Protein AF-A0A0G1GTH8-F1 (afdb_monomer_lite)

Secondary structure (DSSP, 8-state):
-PPPHHHHHTTS--HHHHHHHHHHHHHHHHHHTT-HHHHHHHHHHHHHHHHHHHHTT----HHHHHHHHHHHTT--SHHHHHHHHHHHTHHHHHHHHH-HHHHHHHHHHHHHHTT-PEE-SSSEEEEEETTEEEEEEPP-HHHHHHHHHHHHHHHHHHHHHHHHHHHHT-TT--EEEEEEHHHHH-HHHHHHHTPEEEEEPPHHHHHHH-TT--S--EEEEEEHHHHHHHH---

Foldseek 3Di:
DPDDPVVVLVPFPLPVLLVVLLVVLLVVCVVCQVPVVVLVVVVVLVLQLVVQLVVVVQDDDSVQLVVQSVVLNPDPDSVCSSVSNCVSCVSVSSCCRPPVVSSQQSQQVSCVVPPCWDDLFSFWTWDDDFQEIEIDGGDCPVVCVVPNCVVVVVRVLSSLLSVLVVVVVVVSHFKYKYKALCCVVCVVVVVVVVWDWPAFDDPVCCCVPPVPDPHTMTMIMDTSVRSCVRRVDD

Sequence (234 aa):
MEKNPLEQRLSIDTSAIRDAAREELGQSFDNNFGDKEKMEDRFESLLFKMDLLQKSGAVLNKEETVRGLKESFNIKDKEVFVNYLLQVLDPIIMLRATQPDVFESVQREANLNNSGYLKLSEVLHFGLDGEEAQLHLAPSAELIKESGTGNFKKEVENGLEKLAEIIKSINKIKEIVATSWIVAKNPRLLEKLGFTIVGEISKEEKEKLFPDEKRTIAKAFMTREEFLARYGKE

pLDDT: mean 87.03, std 11.86, range [38.75, 98.31]

Structure (mmCIF, N/CA/C/O backbone):
data_AF-A0A0G1GTH8-F1
#
_entry.id   AF-A0A0G1GTH8-F1
#
loop_
_atom_site.group_PDB
_atom_site.id
_atom_site.type_symbol
_atom_site.label_atom_id
_atom_site.label_alt_id
_atom_site.label_comp_id
_atom_site.label_asym_id
_atom_site.label_entity_id
_atom_site.label_seq_id
_atom_site.pdbx_PDB_ins_code
_atom_site.Cartn_x
_atom_site.Cartn_y
_atom_site.Cartn_z
_atom_site.occupancy
_atom_site.B_iso_or_equiv
_atom_site.auth_seq_id
_atom_site.auth_comp_id
_atom_site.auth_asym_id
_atom_site.auth_atom_id
_atom_site.pdbx_PDB_model_num
ATOM 1 N N . MET A 1 1 ? 34.456 -21.979 5.229 1.00 43.00 1 MET A N 1
ATOM 2 C CA . MET A 1 1 ? 34.670 -21.121 4.047 1.00 43.00 1 MET A CA 1
ATOM 3 C C . MET A 1 1 ? 33.357 -20.423 3.766 1.00 43.00 1 MET A C 1
ATOM 5 O O . MET A 1 1 ? 32.421 -21.085 3.333 1.00 43.00 1 MET A O 1
ATOM 9 N N . GLU A 1 2 ? 33.250 -19.141 4.109 1.00 41.03 2 GLU A N 1
ATOM 10 C CA . GLU A 1 2 ? 32.130 -18.311 3.654 1.00 41.03 2 GLU A CA 1
ATOM 11 C C . GLU A 1 2 ? 32.216 -18.193 2.130 1.00 41.03 2 GLU A C 1
ATOM 13 O O . GLU A 1 2 ? 33.289 -17.930 1.585 1.00 41.03 2 GLU A O 1
ATOM 18 N N . LYS A 1 3 ? 31.112 -18.481 1.434 1.00 38.75 3 LYS A N 1
ATOM 19 C CA . LYS A 1 3 ? 31.042 -18.332 -0.024 1.00 38.75 3 LYS A CA 1
ATOM 20 C C . LYS A 1 3 ? 31.170 -16.852 -0.384 1.00 38.75 3 LYS A C 1
ATOM 22 O O . LYS A 1 3 ? 30.666 -15.997 0.339 1.00 38.75 3 LYS A O 1
ATOM 27 N N . ASN A 1 4 ? 31.807 -16.566 -1.517 1.00 49.16 4 ASN A N 1
ATOM 28 C CA . ASN A 1 4 ? 31.906 -15.216 -2.060 1.00 49.16 4 ASN A CA 1
ATOM 29 C C . ASN A 1 4 ? 30.487 -14.606 -2.208 1.00 49.16 4 ASN A C 1
ATOM 31 O O . ASN A 1 4 ? 29.611 -15.273 -2.767 1.00 49.16 4 ASN A O 1
ATOM 35 N N . PRO A 1 5 ? 30.229 -13.361 -1.759 1.00 49.47 5 PRO A N 1
ATOM 36 C CA . PRO A 1 5 ? 28.930 -12.696 -1.916 1.00 49.47 5 PRO A CA 1
ATOM 37 C C . PRO A 1 5 ? 28.405 -12.669 -3.364 1.00 49.47 5 PRO A C 1
ATOM 39 O O . PRO A 1 5 ? 27.196 -12.713 -3.587 1.00 49.47 5 PRO A O 1
ATOM 42 N N . LEU A 1 6 ? 29.295 -12.653 -4.365 1.00 45.12 6 LEU A N 1
ATOM 43 C CA . LEU A 1 6 ? 28.932 -12.775 -5.785 1.00 45.12 6 LEU A CA 1
ATOM 44 C C . LEU A 1 6 ? 28.435 -14.181 -6.160 1.00 45.12 6 LEU A C 1
ATOM 46 O O . LEU A 1 6 ? 27.525 -14.309 -6.973 1.00 45.12 6 LEU A O 1
ATOM 50 N N . GLU A 1 7 ? 28.974 -15.234 -5.543 1.00 39.22 7 GLU A N 1
ATOM 51 C CA . GLU A 1 7 ? 28.547 -16.621 -5.776 1.00 39.22 7 GLU A CA 1
ATOM 52 C C . GLU A 1 7 ? 27.226 -16.948 -5.069 1.00 39.22 7 GLU A C 1
ATOM 54 O O . GLU A 1 7 ? 26.454 -17.769 -5.559 1.00 39.22 7 GLU A O 1
ATOM 59 N N . GLN A 1 8 ? 26.914 -16.279 -3.953 1.00 48.66 8 GLN A N 1
ATOM 60 C CA . GLN A 1 8 ? 25.590 -16.374 -3.328 1.00 48.66 8 GLN A CA 1
ATOM 61 C C . GLN A 1 8 ? 24.503 -15.694 -4.178 1.00 48.66 8 GLN A C 1
ATOM 63 O O . GLN A 1 8 ? 23.419 -16.260 -4.336 1.00 48.66 8 GLN A O 1
ATOM 68 N N . ARG A 1 9 ? 24.808 -14.548 -4.811 1.00 49.41 9 ARG A N 1
ATOM 69 C CA . ARG A 1 9 ? 23.895 -13.847 -5.741 1.00 49.41 9 ARG A CA 1
ATOM 70 C C . ARG A 1 9 ? 23.512 -14.678 -6.971 1.00 49.41 9 ARG A C 1
ATOM 72 O O . ARG A 1 9 ? 22.416 -14.504 -7.488 1.00 49.41 9 ARG A O 1
ATOM 79 N N . LEU A 1 10 ? 24.372 -15.600 -7.409 1.00 49.22 10 LEU A N 1
ATOM 80 C CA . LEU A 1 10 ? 24.138 -16.478 -8.566 1.00 49.22 10 LEU A CA 1
ATOM 81 C C . LEU A 1 10 ? 23.239 -17.695 -8.269 1.00 49.22 10 LEU A C 1
ATOM 83 O O . LEU A 1 10 ? 22.918 -18.444 -9.187 1.00 49.22 10 LEU A O 1
ATOM 87 N N . SER A 1 11 ? 22.826 -17.903 -7.012 1.00 57.12 11 SER A N 1
ATOM 88 C CA . SER A 1 11 ? 21.980 -19.041 -6.603 1.00 57.12 11 SER A CA 1
ATOM 89 C C . SER A 1 11 ? 20.517 -18.686 -6.324 1.00 57.12 11 SER A C 1
ATOM 91 O O . SER A 1 11 ? 19.714 -19.576 -6.052 1.00 57.12 11 SER A O 1
ATOM 93 N N . ILE A 1 12 ? 20.164 -17.398 -6.381 1.00 68.31 12 ILE A N 1
ATOM 94 C CA . ILE A 1 12 ? 18.793 -16.940 -6.154 1.00 68.31 12 ILE A CA 1
ATOM 95 C C . ILE A 1 12 ? 18.028 -17.084 -7.466 1.00 68.31 12 ILE A C 1
ATOM 97 O O . ILE A 1 12 ? 18.334 -16.414 -8.454 1.00 68.31 12 ILE A O 1
ATOM 101 N N . ASP A 1 13 ? 17.032 -17.965 -7.472 1.00 78.00 13 ASP A N 1
ATOM 102 C CA . ASP A 1 13 ? 16.086 -18.060 -8.575 1.00 78.00 13 ASP A CA 1
ATOM 103 C C . ASP A 1 13 ? 15.267 -16.763 -8.648 1.00 78.00 13 ASP A C 1
ATOM 105 O O . ASP A 1 13 ? 14.443 -16.465 -7.784 1.00 78.00 13 ASP A O 1
ATOM 109 N N . THR A 1 14 ? 15.543 -15.963 -9.677 1.00 84.44 14 THR A N 1
ATOM 110 C CA . THR A 1 14 ? 14.863 -14.684 -9.921 1.00 84.44 14 THR A CA 1
ATOM 111 C C . THR A 1 14 ? 13.719 -14.805 -10.922 1.00 84.44 14 THR A C 1
ATOM 113 O O . THR A 1 14 ? 13.086 -13.792 -11.220 1.00 84.44 14 THR A O 1
ATOM 116 N N . SER A 1 15 ? 13.435 -16.012 -11.432 1.00 86.38 15 SER A N 1
ATOM 117 C CA . SER A 1 15 ? 12.433 -16.247 -12.481 1.00 86.38 15 SER A CA 1
ATOM 118 C C . SER A 1 15 ? 11.064 -15.699 -12.088 1.00 86.38 15 SER A C 1
ATOM 120 O O . SER A 1 15 ? 10.534 -14.842 -12.785 1.00 86.38 15 SER A O 1
ATOM 122 N N . ALA A 1 16 ? 10.561 -16.060 -10.906 1.00 86.69 16 ALA A N 1
ATOM 123 C CA . ALA A 1 16 ? 9.259 -15.605 -10.423 1.00 86.69 16 ALA A CA 1
ATOM 124 C C . ALA A 1 16 ? 9.156 -14.073 -10.294 1.00 86.69 16 ALA A C 1
ATOM 126 O O . ALA A 1 16 ? 8.124 -13.487 -10.614 1.00 86.69 16 ALA A O 1
ATOM 127 N N . ILE A 1 17 ? 10.225 -13.404 -9.844 1.00 87.88 17 ILE A N 1
ATOM 128 C CA . ILE A 1 17 ? 10.242 -11.941 -9.688 1.00 87.88 17 ILE A CA 1
ATOM 129 C C . ILE A 1 17 ? 10.310 -11.257 -11.057 1.00 87.88 17 ILE A C 1
ATOM 131 O O . ILE A 1 17 ? 9.633 -10.254 -11.273 1.00 87.88 17 ILE A O 1
ATOM 135 N N . ARG A 1 18 ? 11.091 -11.808 -11.992 1.00 91.50 18 ARG A N 1
ATOM 136 C CA . ARG A 1 18 ? 11.161 -11.317 -13.373 1.00 91.50 18 ARG A CA 1
ATOM 137 C C . ARG A 1 18 ? 9.857 -11.528 -14.130 1.00 91.50 18 ARG A C 1
ATOM 139 O O . ARG A 1 18 ? 9.455 -10.639 -14.872 1.00 91.50 18 ARG A O 1
ATOM 146 N N . ASP A 1 19 ? 9.186 -12.655 -13.927 1.00 91.69 19 ASP A N 1
ATOM 147 C CA . ASP A 1 19 ? 7.896 -12.940 -14.552 1.00 91.69 19 ASP A CA 1
ATOM 148 C C . ASP A 1 19 ? 6.804 -12.012 -14.013 1.00 91.69 19 ASP A C 1
ATOM 150 O O . ASP A 1 19 ? 6.057 -11.434 -14.801 1.00 91.69 19 ASP A O 1
ATOM 154 N N . ALA A 1 20 ? 6.784 -11.760 -12.699 1.00 88.12 20 ALA A N 1
ATOM 155 C CA . ALA A 1 20 ? 5.906 -10.751 -12.110 1.00 88.12 20 ALA A CA 1
ATOM 156 C C . ALA A 1 20 ? 6.198 -9.345 -12.665 1.00 88.12 20 ALA A C 1
ATOM 158 O O . ALA A 1 20 ? 5.278 -8.639 -13.071 1.00 88.12 20 ALA A O 1
ATOM 159 N N . ALA A 1 21 ? 7.474 -8.949 -12.757 1.00 91.69 21 ALA A N 1
ATOM 160 C CA . ALA A 1 21 ? 7.859 -7.663 -13.340 1.00 91.69 21 ALA A CA 1
ATOM 161 C C . ALA A 1 21 ? 7.450 -7.554 -14.819 1.00 91.69 21 ALA A C 1
ATOM 163 O O . ALA A 1 21 ? 6.968 -6.509 -15.250 1.00 91.69 21 ALA A O 1
ATOM 164 N N . ARG A 1 22 ? 7.592 -8.635 -15.597 1.00 94.62 22 ARG A N 1
ATOM 165 C CA . ARG A 1 22 ? 7.137 -8.704 -16.992 1.00 94.62 22 ARG A CA 1
ATOM 166 C C . ARG A 1 22 ? 5.635 -8.454 -17.089 1.00 94.62 22 ARG A C 1
ATOM 168 O O . ARG A 1 22 ? 5.209 -7.664 -17.928 1.00 94.62 22 ARG A O 1
ATOM 175 N N . GLU A 1 23 ? 4.845 -9.106 -16.239 1.00 91.19 23 GLU A N 1
ATOM 176 C CA . GLU A 1 23 ? 3.394 -8.925 -16.204 1.00 91.19 23 GLU A CA 1
ATOM 177 C C . GLU A 1 23 ? 3.013 -7.486 -15.821 1.00 91.19 23 GLU A C 1
ATOM 179 O O . GLU A 1 23 ? 2.228 -6.854 -16.528 1.00 91.19 23 GLU A O 1
ATOM 184 N N . GLU A 1 24 ? 3.619 -6.932 -14.765 1.00 89.19 24 GLU A N 1
ATOM 185 C CA . GLU A 1 24 ? 3.400 -5.550 -14.311 1.00 89.19 24 GLU A CA 1
ATOM 186 C C . GLU A 1 24 ? 3.734 -4.522 -15.414 1.00 89.19 24 GLU A C 1
ATOM 188 O O . GLU A 1 24 ? 2.981 -3.568 -15.637 1.00 89.19 24 GLU A O 1
ATOM 193 N N . LEU A 1 25 ? 4.838 -4.723 -16.145 1.00 91.25 25 LEU A N 1
ATOM 194 C CA . LEU A 1 25 ? 5.234 -3.879 -17.278 1.00 91.25 25 LEU A CA 1
ATOM 195 C C . LEU A 1 25 ? 4.290 -4.040 -18.475 1.00 91.25 25 LEU A C 1
ATOM 197 O O . LEU A 1 25 ? 3.938 -3.047 -19.112 1.00 91.25 25 LEU A O 1
ATOM 201 N N . GLY A 1 26 ? 3.842 -5.262 -18.763 1.00 90.69 26 GLY A N 1
ATOM 202 C CA . GLY A 1 26 ? 2.866 -5.531 -19.817 1.00 90.69 26 GLY A CA 1
ATOM 203 C C . GLY A 1 26 ? 1.525 -4.846 -19.550 1.00 90.69 26 GLY A C 1
ATOM 204 O O . GLY A 1 26 ? 0.980 -4.206 -20.445 1.00 90.69 26 GLY A O 1
ATOM 205 N N . GLN A 1 27 ? 1.037 -4.910 -18.309 1.00 86.81 27 GLN A N 1
ATOM 206 C CA . GLN A 1 27 ? -0.160 -4.184 -17.874 1.00 86.81 27 GLN A CA 1
ATOM 207 C C . GLN A 1 27 ? 0.057 -2.665 -17.917 1.00 86.81 27 GLN A C 1
ATOM 209 O O . GLN A 1 27 ? -0.829 -1.922 -18.332 1.00 86.81 27 GLN A O 1
ATOM 214 N N . SER A 1 28 ? 1.249 -2.185 -17.536 1.00 85.25 28 SER A N 1
ATOM 215 C CA . SER A 1 28 ? 1.608 -0.767 -17.661 1.00 85.25 28 SER A CA 1
ATOM 216 C C . SER A 1 28 ? 1.484 -0.270 -19.093 1.00 85.25 28 SER A C 1
ATOM 218 O O . SER A 1 28 ? 0.979 0.832 -19.303 1.00 85.25 28 SER A O 1
ATOM 220 N N . PHE A 1 29 ? 1.969 -1.061 -20.051 1.00 88.31 29 PHE A N 1
ATOM 221 C CA . PHE A 1 29 ? 1.869 -0.749 -21.467 1.00 88.31 29 PHE A CA 1
ATOM 222 C C . PHE A 1 29 ? 0.401 -0.707 -21.896 1.00 88.31 29 PHE A C 1
ATOM 224 O O . PHE A 1 29 ? -0.048 0.314 -22.400 1.00 88.31 29 PHE A O 1
ATOM 231 N N . ASP A 1 30 ? -0.378 -1.753 -21.617 1.00 87.19 30 ASP A N 1
ATOM 232 C CA . ASP A 1 30 ? -1.788 -1.811 -22.029 1.00 87.19 30 ASP A CA 1
ATOM 233 C C . ASP A 1 30 ? -2.618 -0.636 -21.480 1.00 87.19 30 ASP A C 1
ATOM 235 O O . ASP A 1 30 ? -3.469 -0.098 -22.185 1.00 87.19 30 ASP A O 1
ATOM 239 N N . ASN A 1 31 ? -2.347 -0.216 -20.241 1.00 82.12 31 ASN A N 1
ATOM 240 C CA . ASN A 1 31 ? -3.144 0.802 -19.555 1.00 82.12 31 ASN A CA 1
ATOM 241 C C . ASN A 1 31 ? -2.710 2.246 -19.858 1.00 82.12 31 ASN A C 1
ATOM 243 O O . ASN A 1 31 ? -3.514 3.163 -19.698 1.00 82.12 31 ASN A O 1
ATOM 247 N N . ASN A 1 32 ? -1.446 2.471 -20.238 1.00 81.19 32 ASN A N 1
ATOM 248 C CA . ASN A 1 32 ? -0.868 3.823 -20.316 1.00 81.19 32 ASN A CA 1
ATOM 249 C C . ASN A 1 32 ? -0.154 4.123 -21.639 1.00 81.19 32 ASN A C 1
ATOM 251 O O . ASN A 1 32 ? 0.304 5.246 -21.843 1.00 81.19 32 ASN A O 1
ATOM 255 N N . PHE A 1 33 ? -0.011 3.152 -22.542 1.00 80.75 33 PHE A N 1
ATOM 256 C CA . PHE A 1 33 ? 0.659 3.395 -23.812 1.00 80.75 33 PHE A CA 1
ATOM 257 C C . PHE A 1 33 ? -0.091 4.456 -24.631 1.00 80.75 33 PHE A C 1
ATOM 259 O O . PHE A 1 33 ? -1.295 4.362 -24.860 1.00 80.75 33 PHE A O 1
ATOM 266 N N . GLY A 1 34 ? 0.638 5.486 -25.068 1.00 75.12 34 GLY A N 1
ATOM 267 C CA . GLY A 1 34 ? 0.074 6.666 -25.734 1.00 75.12 34 GLY A CA 1
ATOM 268 C C . GLY A 1 34 ? -0.351 7.796 -24.787 1.00 75.12 34 GLY A C 1
ATOM 269 O O . GLY A 1 34 ? -0.550 8.914 -25.256 1.00 75.12 34 GLY A O 1
ATOM 270 N N . ASP A 1 35 ? -0.409 7.548 -23.477 1.00 84.38 35 ASP A N 1
ATOM 2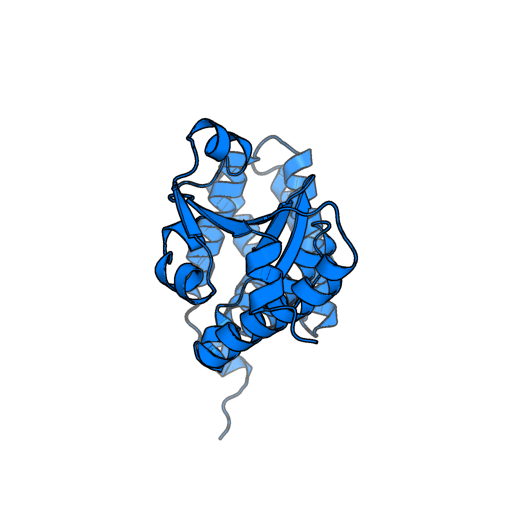71 C CA . ASP A 1 35 ? -0.640 8.554 -22.437 1.00 84.38 35 ASP A CA 1
ATOM 272 C C . ASP A 1 35 ? 0.699 8.930 -21.785 1.00 84.38 35 ASP A C 1
ATOM 274 O O . ASP A 1 35 ? 1.182 8.300 -20.838 1.00 84.38 35 ASP A O 1
ATOM 278 N N . LYS A 1 36 ? 1.357 9.933 -22.378 1.00 83.25 36 LYS A N 1
ATOM 279 C CA . LYS A 1 36 ? 2.708 10.341 -21.978 1.00 83.25 36 LYS A CA 1
ATOM 280 C C . LYS A 1 36 ? 2.751 10.844 -20.535 1.00 83.25 36 LYS A C 1
ATOM 282 O O . LYS A 1 36 ? 3.699 10.521 -19.831 1.00 83.25 36 LYS A O 1
ATOM 287 N N . GLU A 1 37 ? 1.728 11.580 -20.110 1.00 85.31 37 GLU A N 1
ATOM 288 C CA . GLU A 1 37 ? 1.632 12.154 -18.766 1.00 85.31 37 GLU A CA 1
ATOM 289 C C . GLU A 1 37 ? 1.551 11.045 -17.711 1.00 85.31 37 GLU A C 1
ATOM 291 O O . GLU A 1 37 ? 2.386 10.994 -16.810 1.00 85.31 37 GLU A O 1
ATOM 296 N N . LYS A 1 38 ? 0.667 10.052 -17.893 1.00 82.88 38 LYS A N 1
ATOM 297 C CA . LYS A 1 38 ? 0.586 8.913 -16.960 1.00 82.88 38 LYS A CA 1
ATOM 298 C C . LYS A 1 38 ? 1.869 8.096 -16.881 1.00 82.88 38 LYS A C 1
ATOM 300 O O . LYS A 1 38 ? 2.210 7.571 -15.818 1.00 82.88 38 LYS A O 1
ATOM 305 N N . MET A 1 39 ? 2.571 7.922 -18.001 1.00 82.50 39 MET A N 1
ATOM 306 C CA . MET A 1 39 ? 3.850 7.218 -17.970 1.00 82.50 39 MET A CA 1
ATOM 307 C C . MET A 1 39 ? 4.953 8.052 -17.303 1.00 82.50 39 MET A C 1
ATOM 309 O O . MET A 1 39 ? 5.755 7.483 -16.564 1.00 82.50 39 MET A O 1
ATOM 313 N N . GLU A 1 40 ? 4.978 9.373 -17.505 1.00 86.38 40 GLU A N 1
ATOM 314 C CA . GLU A 1 40 ? 5.876 10.284 -16.783 1.00 86.38 40 GLU A CA 1
ATOM 315 C C . GLU A 1 40 ? 5.625 10.223 -15.268 1.00 86.38 40 GLU A C 1
ATOM 317 O O . GLU A 1 40 ? 6.572 9.977 -14.522 1.00 86.38 40 GLU A O 1
ATOM 322 N N . ASP A 1 41 ? 4.371 10.291 -14.814 1.00 84.06 41 ASP A N 1
ATOM 323 C CA . ASP A 1 41 ? 4.010 10.169 -13.392 1.00 84.06 41 ASP A CA 1
ATOM 324 C C . ASP A 1 41 ? 4.495 8.848 -12.772 1.00 84.06 41 ASP A C 1
ATOM 326 O O . ASP A 1 41 ? 5.037 8.802 -11.660 1.00 84.06 41 ASP A O 1
ATOM 330 N N . ARG A 1 42 ? 4.338 7.739 -13.506 1.00 81.38 42 ARG A N 1
ATOM 331 C CA . ARG A 1 42 ? 4.839 6.426 -13.075 1.00 81.38 42 ARG A CA 1
ATOM 332 C C . ARG A 1 42 ? 6.358 6.403 -12.966 1.00 81.38 42 ARG A C 1
ATOM 334 O O . ARG A 1 42 ? 6.890 5.796 -12.032 1.00 81.38 42 ARG A O 1
ATOM 341 N N . PHE A 1 43 ? 7.055 7.038 -13.903 1.00 88.19 43 PHE A N 1
ATOM 342 C CA . PHE A 1 43 ? 8.509 7.122 -13.874 1.00 88.19 43 PHE A CA 1
ATOM 343 C C . PHE A 1 43 ? 8.986 7.997 -12.723 1.00 88.19 43 PHE A C 1
ATOM 345 O O . PHE A 1 43 ? 9.871 7.563 -11.996 1.00 88.19 43 PHE A O 1
ATOM 352 N N . GLU A 1 44 ? 8.362 9.142 -12.466 1.00 87.12 44 GLU A N 1
ATOM 353 C CA . GLU A 1 44 ? 8.683 9.976 -11.302 1.00 87.12 44 GLU A CA 1
ATOM 354 C C . GLU A 1 44 ? 8.493 9.206 -9.984 1.00 87.12 44 GLU A C 1
ATOM 356 O O . GLU A 1 44 ? 9.376 9.205 -9.123 1.00 87.12 44 GLU A O 1
ATOM 361 N N . SER A 1 45 ? 7.406 8.434 -9.855 1.00 84.81 45 SER A N 1
ATOM 362 C CA . SER A 1 45 ? 7.196 7.549 -8.699 1.00 84.81 45 SER A CA 1
ATOM 363 C C . SER A 1 45 ? 8.316 6.512 -8.533 1.00 84.81 45 SER A C 1
ATOM 365 O O . SER A 1 45 ? 8.773 6.243 -7.416 1.00 84.81 45 SER A O 1
ATOM 367 N N . LEU A 1 46 ? 8.787 5.926 -9.637 1.00 88.44 46 LEU A N 1
ATOM 368 C CA . LEU A 1 46 ? 9.913 4.994 -9.632 1.00 88.44 46 LEU A CA 1
ATOM 369 C C . LEU A 1 46 ? 11.228 5.695 -9.260 1.00 88.44 46 LEU A C 1
ATOM 371 O O . LEU A 1 46 ? 11.979 5.167 -8.444 1.00 88.44 46 LEU A O 1
ATOM 375 N N . LEU A 1 47 ? 11.500 6.880 -9.807 1.00 89.62 47 LEU A N 1
ATOM 376 C CA . LEU A 1 47 ? 12.715 7.647 -9.524 1.00 89.62 47 LEU A CA 1
ATOM 377 C C . LEU A 1 47 ? 12.791 8.071 -8.060 1.00 89.62 47 LEU A C 1
ATOM 379 O O . LEU A 1 47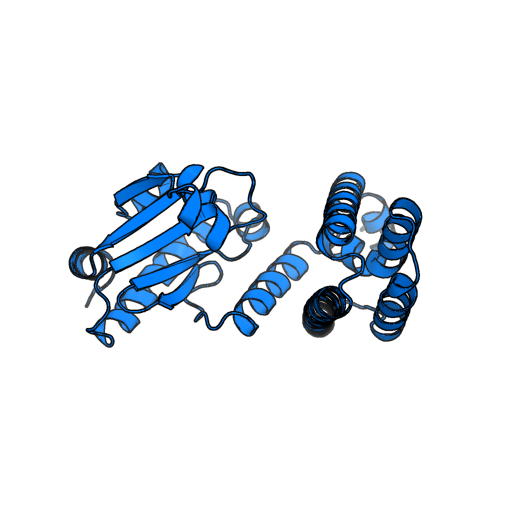 ? 13.860 7.982 -7.458 1.00 89.62 47 LEU A O 1
ATOM 383 N N . PHE A 1 48 ? 11.658 8.443 -7.468 1.00 89.25 48 PHE A N 1
ATOM 384 C CA . PHE A 1 48 ? 11.573 8.705 -6.038 1.00 89.25 48 PHE A CA 1
ATOM 385 C C . PHE A 1 48 ? 11.922 7.462 -5.206 1.00 89.25 48 PHE A C 1
ATOM 387 O O . PHE A 1 48 ? 12.725 7.535 -4.276 1.00 89.25 48 PHE A O 1
ATOM 394 N N . LYS A 1 49 ? 11.386 6.287 -5.570 1.00 89.75 49 LYS A N 1
ATOM 395 C CA . LYS A 1 49 ? 11.756 5.016 -4.921 1.00 89.75 49 LYS A CA 1
ATOM 396 C C . LYS A 1 49 ? 13.244 4.716 -5.084 1.00 89.75 49 LYS A C 1
ATOM 398 O O . LYS A 1 49 ? 13.870 4.269 -4.131 1.00 89.75 49 LYS A O 1
ATOM 403 N N . MET A 1 50 ? 13.831 4.982 -6.250 1.00 90.94 50 MET A N 1
ATOM 404 C CA . MET A 1 50 ? 15.270 4.802 -6.462 1.00 90.94 50 MET A CA 1
ATOM 405 C C . MET A 1 50 ? 16.110 5.690 -5.542 1.00 90.94 50 MET A C 1
ATOM 407 O O . MET A 1 50 ? 17.100 5.203 -5.003 1.00 90.94 50 MET A O 1
ATOM 411 N N . ASP A 1 51 ? 15.709 6.945 -5.318 1.00 90.81 51 ASP A N 1
ATOM 412 C CA . ASP A 1 51 ? 16.406 7.837 -4.381 1.00 90.81 51 ASP A CA 1
ATOM 413 C C . ASP A 1 51 ? 16.386 7.285 -2.955 1.00 90.81 51 ASP A C 1
ATOM 415 O O . ASP A 1 51 ? 17.398 7.321 -2.252 1.00 90.81 51 ASP A O 1
ATOM 419 N N . LEU A 1 52 ? 15.245 6.745 -2.526 1.00 90.12 52 LEU A N 1
ATOM 420 C CA . LEU A 1 52 ? 15.124 6.087 -1.228 1.00 90.12 52 LEU A CA 1
ATOM 421 C C . LEU A 1 52 ? 15.998 4.825 -1.156 1.00 90.12 52 LEU A C 1
ATOM 423 O O . LEU A 1 52 ? 16.753 4.668 -0.200 1.00 90.12 52 LEU A O 1
ATOM 427 N N . LEU A 1 53 ? 15.992 3.978 -2.193 1.00 90.44 53 LEU A N 1
ATOM 428 C CA . LEU A 1 53 ? 16.854 2.790 -2.259 1.00 90.44 53 LEU A CA 1
ATOM 429 C C . LEU A 1 53 ? 18.344 3.162 -2.188 1.00 90.44 53 LEU A C 1
ATOM 431 O O . LEU A 1 53 ? 19.104 2.513 -1.470 1.00 90.44 53 LEU A O 1
ATOM 435 N N . GLN A 1 54 ? 18.768 4.219 -2.887 1.00 91.06 54 GLN A N 1
ATOM 436 C CA . GLN A 1 54 ? 20.148 4.710 -2.834 1.00 91.06 54 GLN A CA 1
ATOM 437 C C . GLN A 1 54 ? 20.518 5.228 -1.439 1.00 91.06 54 GLN A C 1
ATOM 439 O O . GLN A 1 54 ? 21.602 4.918 -0.944 1.00 91.06 54 GLN A O 1
ATOM 444 N N . LYS A 1 55 ? 19.613 5.951 -0.763 1.00 89.56 55 LYS A N 1
ATOM 445 C CA . LYS A 1 55 ? 19.804 6.372 0.638 1.00 89.56 55 LYS A CA 1
ATOM 446 C C . LYS A 1 55 ? 19.934 5.183 1.592 1.00 89.56 55 LYS A C 1
ATOM 448 O O . LYS A 1 55 ? 20.681 5.274 2.561 1.00 89.56 55 LYS A O 1
ATOM 453 N N . SER A 1 56 ? 19.263 4.069 1.302 1.00 85.62 56 SER A N 1
ATOM 454 C CA . SER A 1 56 ? 19.401 2.805 2.040 1.00 85.62 56 SER A CA 1
ATOM 455 C C . SER A 1 56 ? 20.671 2.012 1.689 1.00 85.62 56 SER A C 1
ATOM 457 O O . SER A 1 56 ? 20.873 0.929 2.228 1.00 85.62 56 SER A O 1
ATOM 459 N N . GLY A 1 57 ? 21.537 2.530 0.810 1.00 85.44 57 GLY A N 1
ATOM 460 C CA . GLY A 1 57 ? 22.816 1.915 0.442 1.00 85.44 57 GLY A CA 1
ATOM 461 C C . GLY A 1 57 ? 22.790 1.073 -0.837 1.00 85.44 57 GLY A C 1
ATOM 462 O O . GLY A 1 57 ? 23.803 0.457 -1.175 1.00 85.44 57 GLY A O 1
ATOM 463 N N . ALA A 1 58 ? 21.677 1.042 -1.579 1.00 87.69 58 ALA A N 1
ATOM 464 C CA . ALA A 1 58 ? 21.626 0.355 -2.866 1.00 87.69 58 ALA A CA 1
ATOM 465 C C . ALA A 1 58 ? 22.442 1.108 -3.930 1.00 87.69 58 ALA A C 1
ATOM 467 O O . ALA A 1 58 ? 22.291 2.313 -4.131 1.00 87.69 58 ALA A O 1
ATOM 468 N N . VAL A 1 59 ? 23.280 0.385 -4.672 1.00 86.62 59 VAL A N 1
ATOM 469 C CA . VAL A 1 59 ? 24.037 0.952 -5.795 1.00 86.62 59 VAL A CA 1
ATOM 470 C C . VAL A 1 59 ? 23.196 0.829 -7.062 1.00 86.62 59 VAL A C 1
ATOM 472 O O . VAL A 1 59 ? 23.109 -0.243 -7.657 1.00 86.62 59 VAL A O 1
ATOM 475 N N . LEU A 1 60 ? 22.559 1.930 -7.458 1.00 89.19 60 LEU A N 1
ATOM 476 C CA . LEU A 1 60 ? 21.722 2.024 -8.655 1.00 89.19 60 LEU A CA 1
ATOM 477 C C . LEU A 1 60 ? 22.262 3.106 -9.592 1.00 89.19 60 LEU A C 1
ATOM 479 O O . LEU A 1 60 ? 22.617 4.194 -9.135 1.00 89.19 60 LEU A O 1
ATOM 483 N N . ASN A 1 61 ? 22.270 2.838 -10.900 1.00 90.56 61 ASN A N 1
ATOM 484 C CA . ASN A 1 61 ? 22.578 3.851 -11.907 1.00 90.56 61 ASN A CA 1
ATOM 485 C C . ASN A 1 61 ? 21.300 4.618 -12.283 1.00 90.56 61 ASN A C 1
ATOM 487 O O . ASN A 1 61 ? 20.583 4.256 -13.221 1.00 90.56 61 ASN A O 1
ATOM 491 N N . LYS A 1 62 ? 20.989 5.666 -11.509 1.00 90.69 62 LYS A N 1
ATOM 492 C CA . LYS A 1 62 ? 19.782 6.480 -11.717 1.00 90.69 62 LYS A CA 1
ATOM 493 C C . LYS A 1 62 ? 19.783 7.162 -13.084 1.00 90.69 62 LYS A C 1
ATOM 495 O O . LYS A 1 62 ? 18.757 7.160 -13.751 1.00 90.69 62 LYS A O 1
ATOM 500 N N . GLU A 1 63 ? 20.918 7.697 -13.523 1.00 90.75 63 GLU A N 1
ATOM 501 C CA . GLU A 1 63 ? 21.037 8.408 -14.803 1.00 90.75 63 GLU A CA 1
ATOM 502 C C . GLU A 1 63 ? 20.736 7.493 -15.993 1.00 90.75 63 GLU A C 1
ATOM 504 O O . GLU A 1 63 ? 19.947 7.843 -16.872 1.00 90.75 63 GLU A O 1
ATOM 509 N N . GLU A 1 64 ? 21.311 6.291 -15.992 1.00 92.00 64 GLU A N 1
ATOM 510 C CA . GLU A 1 64 ? 21.049 5.289 -17.023 1.00 92.00 64 GLU A CA 1
ATOM 511 C C . GLU A 1 64 ? 19.604 4.794 -16.988 1.00 92.00 64 GLU A C 1
ATOM 513 O O . GLU A 1 64 ? 18.985 4.658 -18.042 1.00 92.00 64 GLU A O 1
ATOM 518 N N . THR A 1 65 ? 19.035 4.620 -15.792 1.00 93.38 65 THR A N 1
ATOM 519 C CA . THR A 1 65 ? 17.627 4.234 -15.644 1.00 93.38 65 THR A CA 1
ATOM 520 C C . THR A 1 65 ? 16.703 5.319 -16.197 1.00 93.38 65 THR A C 1
ATOM 522 O O . THR A 1 65 ? 15.844 5.021 -17.018 1.00 93.38 65 THR A O 1
ATOM 525 N N . VAL A 1 66 ? 16.912 6.592 -15.837 1.00 92.50 66 VAL A N 1
ATOM 526 C CA . VAL A 1 66 ? 16.146 7.735 -16.375 1.00 92.50 66 VAL A CA 1
ATOM 527 C C . VAL A 1 66 ? 16.234 7.779 -17.897 1.00 92.50 66 VAL A C 1
ATOM 529 O O . VAL A 1 66 ? 15.224 7.979 -18.573 1.00 92.50 66 VAL A O 1
ATOM 532 N N . ARG A 1 67 ? 17.441 7.611 -18.445 1.00 93.81 67 ARG A N 1
ATOM 533 C CA . ARG A 1 67 ? 17.658 7.600 -19.891 1.00 93.81 67 ARG A CA 1
ATOM 534 C C . ARG A 1 67 ? 16.884 6.460 -20.553 1.00 93.81 67 ARG A C 1
ATOM 536 O O . ARG A 1 67 ? 16.147 6.723 -21.498 1.00 93.81 67 ARG A O 1
ATOM 543 N N . GLY A 1 68 ? 16.983 5.243 -20.019 1.00 94.19 68 GLY A N 1
ATOM 544 C CA . GLY A 1 68 ? 16.261 4.084 -20.538 1.00 94.19 68 GLY A CA 1
ATOM 545 C C . GLY A 1 68 ? 14.741 4.254 -20.468 1.00 94.19 68 GLY A C 1
ATOM 546 O O . GLY A 1 68 ? 14.040 4.058 -21.457 1.00 94.19 68 GLY A O 1
ATOM 547 N N . LEU A 1 69 ? 14.215 4.735 -19.341 1.00 92.38 69 LEU A N 1
ATOM 548 C CA . LEU A 1 69 ? 12.791 5.053 -19.201 1.00 92.38 69 LEU A CA 1
ATOM 549 C C . LEU A 1 69 ? 12.326 6.053 -20.274 1.00 92.38 69 LEU A C 1
ATOM 551 O O . LEU A 1 69 ? 11.317 5.821 -20.936 1.00 92.38 69 LEU A O 1
ATOM 555 N N . LYS A 1 70 ? 13.095 7.118 -20.530 1.00 91.31 70 LYS A N 1
ATOM 556 C CA . LYS A 1 70 ? 12.780 8.098 -21.584 1.00 91.31 70 LYS A CA 1
ATOM 557 C C . LYS A 1 70 ? 12.851 7.512 -22.994 1.00 91.31 70 LYS A C 1
ATOM 559 O O . LYS A 1 70 ? 12.011 7.833 -23.831 1.00 91.31 70 LYS A O 1
ATOM 564 N N . GLU A 1 71 ? 13.833 6.661 -23.274 1.00 93.31 71 GLU A N 1
ATOM 565 C CA . GLU A 1 71 ? 13.950 5.967 -24.562 1.00 93.31 71 GLU A CA 1
ATOM 566 C C . GLU A 1 71 ? 12.735 5.051 -24.809 1.00 93.31 71 GLU A C 1
ATOM 568 O O . GLU A 1 71 ? 12.225 4.995 -25.933 1.00 93.31 71 GLU A O 1
ATOM 573 N N . SER A 1 72 ? 12.201 4.427 -23.749 1.00 91.75 72 SER A N 1
ATOM 574 C CA . SER A 1 72 ? 11.054 3.512 -23.828 1.00 91.75 72 SER A CA 1
ATOM 575 C C . SER A 1 72 ? 9.766 4.162 -24.348 1.00 91.75 72 SER A C 1
ATOM 577 O O . SER A 1 72 ? 8.952 3.476 -24.964 1.00 91.75 72 SER A O 1
ATOM 579 N N . PHE A 1 73 ? 9.609 5.488 -24.215 1.00 88.81 73 PHE A N 1
ATOM 580 C CA . PHE A 1 73 ? 8.449 6.226 -24.736 1.00 88.81 73 PHE A CA 1
ATOM 581 C C . PHE A 1 73 ? 8.240 6.063 -26.244 1.00 88.81 73 PHE A C 1
ATOM 583 O O . PHE A 1 73 ? 7.125 6.218 -26.739 1.00 88.81 73 PHE A O 1
ATOM 590 N N . ASN A 1 74 ? 9.310 5.771 -26.984 1.00 90.31 74 ASN A N 1
ATOM 591 C CA . ASN A 1 74 ? 9.257 5.641 -28.436 1.00 90.31 74 ASN A CA 1
ATOM 592 C C . ASN A 1 74 ? 9.017 4.196 -28.898 1.00 90.31 74 ASN A C 1
ATOM 594 O O . ASN A 1 74 ? 8.876 3.954 -30.100 1.00 90.31 74 ASN A O 1
ATOM 598 N N . ILE A 1 75 ? 8.968 3.232 -27.975 1.00 92.56 75 ILE A N 1
ATOM 599 C CA . ILE A 1 75 ? 8.806 1.817 -28.300 1.00 92.56 75 ILE A CA 1
ATOM 600 C C . ILE A 1 75 ? 7.315 1.490 -28.371 1.00 92.56 75 ILE A C 1
ATOM 602 O O . ILE A 1 75 ? 6.621 1.474 -27.361 1.00 92.56 75 ILE A O 1
ATOM 606 N N . LYS A 1 76 ? 6.822 1.237 -29.588 1.00 92.44 76 LYS A N 1
ATOM 607 C CA . LYS A 1 76 ? 5.392 0.990 -29.848 1.00 92.44 76 LYS A CA 1
ATOM 608 C C . LYS A 1 76 ? 4.975 -0.471 -29.789 1.00 92.44 76 LYS A C 1
ATOM 610 O O . LYS A 1 76 ? 3.786 -0.761 -29.732 1.00 92.44 76 LYS A O 1
ATOM 615 N N . ASP A 1 77 ? 5.937 -1.376 -29.883 1.00 95.88 77 ASP A N 1
ATOM 616 C CA . ASP A 1 77 ? 5.680 -2.802 -29.765 1.00 95.88 77 ASP A CA 1
ATOM 617 C C . ASP A 1 77 ? 5.762 -3.207 -28.292 1.00 95.88 77 ASP A C 1
ATOM 619 O O . ASP A 1 77 ? 6.757 -2.917 -27.625 1.00 95.88 77 ASP A O 1
ATOM 623 N N . LYS A 1 78 ? 4.714 -3.864 -27.791 1.00 94.62 78 LYS A N 1
ATOM 624 C CA . LYS A 1 78 ? 4.596 -4.248 -26.382 1.00 94.62 78 LYS A CA 1
ATOM 625 C C . LYS A 1 78 ? 5.719 -5.181 -25.940 1.00 94.62 78 LYS A C 1
ATOM 627 O O . LYS A 1 78 ? 6.303 -4.967 -24.883 1.00 94.62 78 LYS A O 1
ATOM 632 N N . GLU A 1 79 ? 6.030 -6.202 -26.731 1.00 96.69 79 GLU A N 1
ATOM 633 C CA . GLU A 1 79 ? 7.053 -7.185 -26.370 1.00 96.69 79 GLU A CA 1
ATOM 634 C C . GLU A 1 79 ? 8.443 -6.549 -26.388 1.00 96.69 79 GLU A C 1
ATOM 636 O O . GLU A 1 79 ? 9.246 -6.777 -25.481 1.00 96.69 79 GLU A O 1
ATOM 641 N N . VAL A 1 80 ? 8.727 -5.690 -27.371 1.00 96.88 80 VAL A N 1
ATOM 642 C CA . VAL A 1 80 ? 9.980 -4.922 -27.403 1.00 96.88 80 VAL A CA 1
ATOM 643 C C . VAL A 1 80 ? 10.059 -3.970 -26.207 1.00 96.88 80 VAL A C 1
ATOM 645 O O . VAL A 1 80 ? 11.104 -3.903 -25.563 1.00 96.88 80 VAL A O 1
ATOM 648 N N . PHE A 1 81 ? 8.969 -3.276 -25.868 1.00 94.81 81 PHE A N 1
ATOM 649 C CA . PHE A 1 81 ? 8.909 -2.348 -24.735 1.00 94.81 81 PHE A CA 1
ATOM 650 C C . PHE A 1 81 ? 9.178 -3.063 -23.413 1.00 94.81 81 PHE A C 1
ATOM 652 O O . PHE A 1 81 ? 10.037 -2.642 -22.639 1.00 94.81 81 PHE A O 1
ATOM 659 N N . VAL A 1 82 ? 8.477 -4.173 -23.172 1.00 95.31 82 VAL A N 1
ATOM 660 C CA . VAL A 1 82 ? 8.605 -4.953 -21.942 1.00 95.31 82 VAL A CA 1
ATOM 661 C C . VAL A 1 82 ? 10.011 -5.530 -21.815 1.00 95.31 82 VAL A C 1
ATOM 663 O O . VAL A 1 82 ? 10.635 -5.374 -20.769 1.00 95.31 82 VAL A O 1
ATOM 666 N N . ASN A 1 83 ? 10.554 -6.143 -22.871 1.00 96.56 83 ASN A N 1
ATOM 667 C CA . ASN A 1 83 ? 11.902 -6.711 -22.819 1.00 96.56 83 ASN A CA 1
ATOM 668 C C . ASN A 1 83 ? 12.982 -5.637 -22.636 1.00 96.56 83 ASN A C 1
ATOM 670 O O . ASN A 1 83 ? 13.937 -5.855 -21.892 1.00 96.56 83 ASN A O 1
ATOM 674 N N . TYR A 1 84 ? 12.817 -4.472 -23.263 1.00 96.44 84 TYR A N 1
ATOM 675 C CA . TYR A 1 84 ? 13.713 -3.336 -23.078 1.00 96.44 84 TYR A CA 1
ATOM 676 C C . TYR A 1 84 ? 13.664 -2.815 -21.632 1.00 96.44 84 TYR A C 1
ATOM 678 O O . TYR A 1 84 ? 14.701 -2.696 -20.981 1.00 96.44 84 TYR A O 1
ATOM 686 N N . LEU A 1 85 ? 12.470 -2.579 -21.077 1.00 95.06 85 LEU A N 1
ATOM 687 C CA . LEU A 1 85 ? 12.338 -2.108 -19.697 1.00 95.06 85 LEU A CA 1
ATOM 688 C C . LEU A 1 85 ? 12.776 -3.138 -18.657 1.00 95.06 85 LEU A C 1
ATOM 690 O O . LEU A 1 85 ? 13.315 -2.744 -17.629 1.00 95.06 85 LEU A O 1
ATOM 694 N N . LEU A 1 86 ? 12.625 -4.437 -18.915 1.00 94.88 86 LEU A N 1
ATOM 695 C CA . LEU A 1 86 ? 13.193 -5.472 -18.048 1.00 94.88 86 LEU A CA 1
ATOM 696 C C . LEU A 1 86 ? 14.718 -5.357 -17.942 1.00 94.88 86 LEU A C 1
ATOM 698 O O . LEU A 1 86 ? 15.257 -5.582 -16.865 1.00 94.88 86 LEU A O 1
ATOM 702 N N . GLN A 1 87 ? 15.409 -4.983 -19.024 1.00 95.06 87 GLN A N 1
ATOM 703 C CA . GLN A 1 87 ? 16.858 -4.754 -18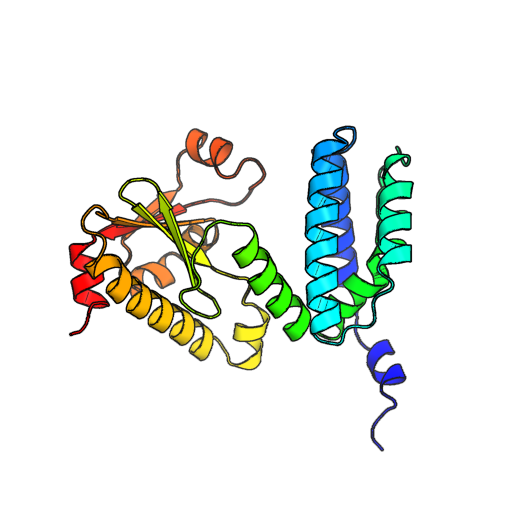.997 1.00 95.06 87 GLN A CA 1
ATOM 704 C C . GLN A 1 87 ? 17.207 -3.464 -18.251 1.00 95.06 87 GLN A C 1
ATOM 706 O O . GLN A 1 87 ? 18.091 -3.468 -17.399 1.00 95.06 87 GLN A O 1
ATOM 711 N N . VAL A 1 88 ? 16.489 -2.372 -18.533 1.00 94.88 88 VAL A N 1
ATOM 712 C CA . VAL A 1 88 ? 16.697 -1.073 -17.869 1.00 94.88 88 VAL A CA 1
ATOM 713 C C . VAL A 1 88 ? 16.469 -1.176 -16.358 1.00 94.88 88 VAL A C 1
ATOM 715 O O . VAL A 1 88 ? 17.225 -0.614 -15.570 1.00 94.88 88 VAL A O 1
ATOM 718 N N . LEU A 1 89 ? 15.432 -1.906 -15.946 1.00 94.19 89 LEU A N 1
ATOM 719 C CA . LEU A 1 89 ? 15.022 -2.047 -14.549 1.00 94.19 89 LEU A CA 1
ATOM 720 C C . LEU A 1 89 ? 15.666 -3.242 -13.848 1.00 94.19 89 LEU A C 1
ATOM 722 O O . LEU A 1 89 ? 15.393 -3.467 -12.667 1.00 94.19 89 LEU A O 1
ATOM 726 N N . ASP A 1 90 ? 16.542 -3.982 -14.529 1.00 92.19 90 ASP A N 1
ATOM 727 C CA . ASP A 1 90 ? 17.155 -5.189 -13.987 1.00 92.19 90 ASP A CA 1
ATOM 728 C C . ASP A 1 90 ? 17.838 -4.976 -12.629 1.00 92.19 90 ASP A C 1
ATOM 730 O O . ASP A 1 90 ? 17.599 -5.773 -11.722 1.00 92.19 90 ASP A O 1
ATOM 734 N N . PRO A 1 91 ? 18.592 -3.880 -12.396 1.00 90.62 91 PRO A N 1
ATOM 735 C CA . PRO A 1 91 ? 19.192 -3.632 -11.086 1.00 90.62 91 PRO A CA 1
ATOM 736 C C . PRO A 1 91 ? 18.158 -3.544 -9.954 1.00 90.62 91 PRO A C 1
ATOM 738 O O . PRO A 1 91 ? 18.409 -4.015 -8.846 1.00 90.62 91 PRO A O 1
ATOM 741 N N . ILE A 1 92 ? 16.978 -2.983 -10.232 1.00 91.44 92 ILE A N 1
ATOM 742 C CA . ILE A 1 92 ? 15.885 -2.835 -9.261 1.00 91.44 92 ILE A CA 1
ATOM 743 C C . ILE A 1 92 ? 15.186 -4.183 -9.040 1.00 91.44 92 ILE A C 1
ATOM 745 O O . ILE A 1 92 ? 14.905 -4.560 -7.902 1.00 91.44 92 ILE A O 1
ATOM 749 N N . ILE A 1 93 ? 14.956 -4.940 -10.116 1.00 91.50 93 ILE A N 1
ATOM 750 C CA . ILE A 1 93 ? 14.385 -6.294 -10.070 1.00 91.50 93 ILE A CA 1
ATOM 751 C C . ILE A 1 93 ? 15.293 -7.226 -9.255 1.00 91.50 93 ILE A C 1
ATOM 753 O O . ILE A 1 93 ? 14.828 -7.953 -8.376 1.00 91.50 93 ILE A O 1
ATOM 757 N N . MET A 1 94 ? 16.603 -7.162 -9.491 1.00 90.38 94 MET A N 1
ATOM 758 C CA . MET A 1 94 ? 17.602 -7.924 -8.744 1.00 90.38 94 MET A CA 1
ATOM 759 C C . MET A 1 94 ? 17.676 -7.493 -7.278 1.00 90.38 94 MET A C 1
ATOM 761 O O . MET A 1 94 ? 17.858 -8.337 -6.399 1.00 90.38 94 MET A O 1
ATOM 765 N N . LEU A 1 95 ? 17.496 -6.204 -6.982 1.00 89.44 95 LEU A N 1
ATOM 766 C CA . LEU A 1 95 ? 17.426 -5.722 -5.605 1.00 89.44 95 LEU A CA 1
ATOM 767 C C . LEU A 1 95 ? 16.218 -6.312 -4.866 1.00 89.44 95 LEU A C 1
ATOM 769 O O . LEU A 1 95 ? 16.387 -6.826 -3.766 1.00 89.44 95 LEU A O 1
ATOM 773 N N . ARG A 1 96 ? 15.036 -6.345 -5.497 1.00 90.00 96 ARG A N 1
ATOM 774 C CA . ARG A 1 96 ? 13.833 -6.994 -4.942 1.00 90.00 96 ARG A CA 1
ATOM 775 C C . ARG A 1 96 ? 14.068 -8.470 -4.610 1.00 90.00 96 ARG A C 1
ATOM 777 O O . ARG A 1 96 ? 13.486 -8.971 -3.657 1.00 90.00 96 ARG A O 1
ATOM 784 N N . ALA A 1 97 ? 14.911 -9.161 -5.376 1.00 87.44 97 ALA A N 1
ATOM 785 C CA . ALA A 1 97 ? 15.234 -10.565 -5.133 1.00 87.44 97 ALA A CA 1
ATOM 786 C C . ALA A 1 97 ? 16.292 -10.777 -4.041 1.00 87.44 97 ALA A C 1
ATOM 788 O O . ALA A 1 97 ? 16.230 -11.748 -3.293 1.00 87.44 97 ALA A O 1
ATOM 789 N N . THR A 1 98 ? 17.291 -9.896 -3.982 1.00 87.44 98 THR A N 1
ATOM 790 C CA . THR A 1 98 ? 18.485 -10.082 -3.140 1.00 87.44 98 THR A CA 1
ATOM 791 C C . THR A 1 98 ? 18.393 -9.379 -1.788 1.00 87.44 98 THR A C 1
ATOM 793 O O . THR A 1 98 ? 19.066 -9.801 -0.854 1.00 87.44 98 THR A O 1
ATOM 796 N N . GLN A 1 99 ? 17.586 -8.321 -1.689 1.00 87.88 99 GLN A N 1
ATOM 797 C CA . GLN A 1 99 ? 17.366 -7.494 -0.496 1.00 87.88 99 GLN A CA 1
ATOM 798 C C . GLN A 1 99 ? 15.870 -7.129 -0.379 1.00 87.88 99 GLN A C 1
ATOM 800 O O . GLN A 1 99 ? 15.491 -5.958 -0.511 1.00 87.88 99 GLN A O 1
ATOM 805 N N . PRO A 1 100 ? 14.982 -8.132 -0.235 1.00 86.25 100 PRO A N 1
ATOM 806 C CA . PRO A 1 100 ? 13.535 -7.920 -0.263 1.00 86.25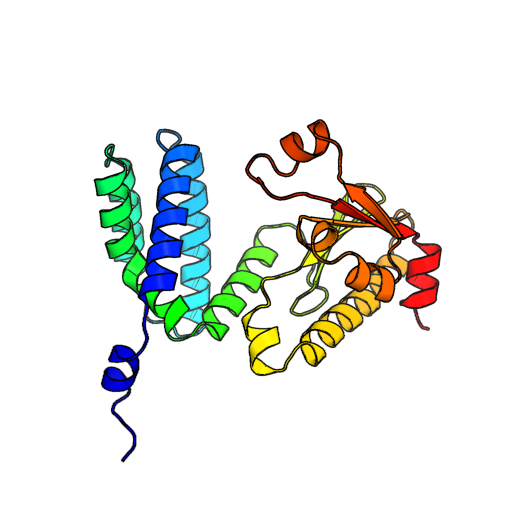 100 PRO A CA 1
ATOM 807 C C . PRO A 1 100 ? 13.029 -7.070 0.915 1.00 86.25 100 PRO A C 1
ATOM 809 O O . PRO A 1 100 ? 12.077 -6.312 0.749 1.00 86.25 100 PRO A O 1
ATOM 812 N N . ASP A 1 101 ? 13.691 -7.139 2.068 1.00 83.69 101 ASP A N 1
ATOM 813 C CA . ASP A 1 101 ? 13.431 -6.351 3.276 1.00 83.69 101 ASP A CA 1
ATOM 814 C C . ASP A 1 101 ? 13.650 -4.848 3.036 1.00 83.69 101 ASP A C 1
ATOM 816 O O . ASP A 1 101 ? 12.760 -4.029 3.295 1.00 83.69 101 ASP A O 1
ATOM 820 N N . VAL A 1 102 ? 14.796 -4.487 2.444 1.00 85.88 102 VAL A N 1
ATOM 821 C CA . VAL A 1 102 ? 15.124 -3.109 2.050 1.00 85.88 102 VAL A CA 1
ATOM 822 C C . VAL A 1 102 ? 14.127 -2.612 1.007 1.00 85.88 102 VAL A C 1
ATOM 824 O O . VAL A 1 102 ? 13.593 -1.506 1.119 1.00 85.88 102 VAL A O 1
ATOM 827 N N . PHE A 1 103 ? 13.835 -3.446 0.006 1.00 87.94 103 PHE A N 1
ATOM 828 C CA . PHE A 1 103 ? 12.913 -3.101 -1.070 1.00 87.94 103 PHE A CA 1
ATOM 829 C C . PHE A 1 103 ? 11.482 -2.867 -0.561 1.00 87.94 103 PHE A C 1
ATOM 831 O O . PHE A 1 103 ? 10.803 -1.937 -1.000 1.00 87.94 103 PHE A O 1
ATOM 838 N N . GLU A 1 104 ? 11.002 -3.687 0.374 1.00 86.19 104 GLU A N 1
ATOM 839 C CA . GLU A 1 104 ? 9.686 -3.515 0.986 1.00 86.19 104 GLU A CA 1
ATOM 840 C C . GLU A 1 104 ? 9.639 -2.276 1.887 1.00 86.19 104 GLU A C 1
ATOM 842 O O . GLU A 1 104 ? 8.678 -1.510 1.815 1.00 86.19 104 GLU A O 1
ATOM 847 N N . SER A 1 105 ? 10.691 -2.025 2.672 1.00 84.62 105 SER A N 1
ATOM 848 C CA . SER A 1 105 ? 10.802 -0.831 3.517 1.00 84.62 105 SER A CA 1
ATOM 849 C C . SER A 1 105 ? 10.698 0.462 2.706 1.00 84.62 105 SER A C 1
ATOM 851 O O . SER A 1 105 ? 9.881 1.332 3.016 1.00 84.62 105 SER A O 1
ATOM 853 N N . VAL A 1 106 ? 11.430 0.547 1.592 1.00 87.06 106 VAL A N 1
ATOM 854 C CA . VAL A 1 106 ? 11.340 1.703 0.694 1.00 87.06 106 VAL A CA 1
ATOM 855 C C . VAL A 1 106 ? 9.966 1.817 0.042 1.00 87.06 106 VAL A C 1
ATOM 857 O O . VAL A 1 106 ? 9.453 2.924 -0.106 1.00 87.06 106 VAL A O 1
ATOM 860 N N . GLN A 1 107 ? 9.316 0.707 -0.315 1.00 84.12 107 GLN A N 1
ATOM 861 C CA . GLN A 1 107 ? 7.937 0.773 -0.806 1.00 84.12 107 GLN A CA 1
ATOM 862 C C . GLN A 1 107 ? 6.975 1.330 0.246 1.00 84.12 107 GLN A C 1
ATOM 864 O O . GLN A 1 107 ? 6.107 2.131 -0.103 1.00 84.12 107 GLN A O 1
ATOM 869 N N . ARG A 1 108 ? 7.121 0.944 1.521 1.00 84.12 108 ARG A N 1
ATOM 870 C CA . ARG A 1 108 ? 6.308 1.505 2.609 1.00 84.12 108 ARG A CA 1
ATOM 871 C C . ARG A 1 108 ? 6.507 3.012 2.731 1.00 84.12 108 ARG A C 1
ATOM 873 O O . ARG A 1 108 ? 5.522 3.747 2.763 1.00 84.12 108 ARG A O 1
ATOM 880 N N . GLU A 1 109 ? 7.757 3.468 2.744 1.00 83.56 109 GLU A N 1
ATOM 881 C CA . GLU A 1 109 ? 8.090 4.894 2.826 1.00 83.56 109 GLU A CA 1
ATOM 882 C C . GLU A 1 109 ? 7.589 5.674 1.602 1.00 83.56 109 GLU A C 1
ATOM 884 O O . GLU A 1 109 ? 7.003 6.749 1.733 1.00 83.56 109 GLU A O 1
ATOM 889 N N . ALA A 1 110 ? 7.740 5.111 0.404 1.00 81.56 110 ALA A N 1
ATOM 890 C CA . ALA A 1 110 ? 7.272 5.749 -0.817 1.00 81.56 110 ALA A CA 1
ATOM 891 C C . ALA A 1 110 ? 5.745 5.900 -0.858 1.00 81.56 110 ALA A C 1
ATOM 893 O O . ALA A 1 110 ? 5.233 6.927 -1.301 1.00 81.56 110 ALA A O 1
ATOM 894 N N . ASN A 1 111 ? 5.016 4.897 -0.362 1.00 74.88 111 ASN A N 1
ATOM 895 C CA . ASN A 1 111 ? 3.558 4.941 -0.282 1.00 74.88 111 ASN A CA 1
ATOM 896 C C . ASN A 1 111 ? 3.064 5.990 0.726 1.00 74.88 111 ASN A C 1
ATOM 898 O O . ASN A 1 111 ? 1.999 6.571 0.526 1.00 74.88 111 ASN A O 1
ATOM 902 N N . LEU A 1 112 ? 3.827 6.260 1.787 1.00 72.62 112 LEU A N 1
ATOM 903 C CA . LEU A 1 112 ? 3.508 7.294 2.772 1.00 72.62 112 LEU A CA 1
ATOM 904 C C . LEU A 1 112 ? 3.656 8.706 2.205 1.00 72.62 112 LEU A C 1
ATOM 906 O O . LEU A 1 112 ? 2.756 9.529 2.348 1.00 72.62 112 LEU A O 1
ATOM 910 N N . ASN A 1 113 ? 4.772 8.976 1.530 1.00 67.75 113 ASN A N 1
ATOM 911 C CA . ASN A 1 113 ? 5.112 10.334 1.101 1.00 67.75 113 ASN A CA 1
ATOM 912 C C . ASN A 1 113 ? 4.205 10.884 -0.016 1.00 67.75 113 ASN A C 1
ATOM 914 O O . ASN A 1 113 ? 4.127 12.097 -0.183 1.00 67.75 113 ASN A O 1
ATOM 918 N N . ASN A 1 114 ? 3.486 10.021 -0.740 1.00 60.91 114 ASN A N 1
ATOM 919 C CA . ASN A 1 114 ? 2.690 10.418 -1.907 1.00 60.91 114 ASN A CA 1
ATOM 920 C C . ASN A 1 114 ? 1.171 10.445 -1.685 1.00 60.91 114 ASN A C 1
ATOM 922 O O . ASN A 1 114 ? 0.437 10.750 -2.619 1.00 60.91 114 ASN A O 1
ATOM 926 N N . SER A 1 115 ? 0.674 10.094 -0.498 1.00 65.50 115 SER A N 1
ATOM 927 C CA . SER A 1 115 ? -0.737 9.706 -0.357 1.00 65.50 115 SER A CA 1
ATOM 928 C C . SER A 1 115 ? -1.569 10.605 0.566 1.00 65.50 115 SER A C 1
ATOM 930 O O . SER A 1 115 ? -2.790 10.489 0.588 1.00 65.50 115 SER A O 1
ATOM 932 N N . GLY A 1 116 ? -0.947 11.517 1.323 1.00 75.56 116 GLY A N 1
ATOM 933 C CA . GLY A 1 116 ? -1.658 12.316 2.334 1.00 75.56 116 GLY A CA 1
ATOM 934 C C . GLY A 1 116 ? -2.104 11.501 3.558 1.00 75.56 116 GLY A C 1
ATOM 935 O O . GLY A 1 116 ? -2.830 12.016 4.409 1.00 75.56 116 GLY A O 1
ATOM 936 N N . TYR A 1 117 ? -1.656 10.246 3.663 1.00 86.38 117 TYR A N 1
ATOM 937 C CA . TYR A 1 117 ? -1.892 9.383 4.815 1.00 86.38 117 TYR A CA 1
ATOM 938 C C . TYR A 1 117 ? -0.835 9.638 5.887 1.00 86.38 117 TYR A C 1
ATOM 940 O O . TYR A 1 117 ? 0.343 9.856 5.603 1.00 86.38 117 TYR A O 1
ATOM 948 N N . LEU A 1 118 ? -1.251 9.560 7.146 1.00 89.69 118 LEU A N 1
ATOM 949 C CA . LEU A 1 118 ? -0.369 9.659 8.295 1.00 89.69 118 LEU A CA 1
ATOM 950 C C . LEU A 1 118 ? 0.062 8.264 8.756 1.00 89.69 118 LEU A C 1
ATOM 952 O O . LEU A 1 118 ? -0.756 7.347 8.891 1.00 89.69 118 LEU A O 1
ATOM 956 N N . LYS A 1 119 ? 1.362 8.117 9.042 1.00 91.69 119 LYS A N 1
ATOM 957 C CA . LYS A 1 119 ? 1.939 6.865 9.539 1.00 91.69 119 LYS A CA 1
ATOM 958 C C . LYS A 1 119 ? 1.524 6.581 10.984 1.00 91.69 119 LYS A C 1
ATOM 960 O O . LYS A 1 119 ? 1.903 7.317 11.906 1.00 91.69 119 LYS A O 1
ATOM 965 N N . LEU A 1 120 ? 0.809 5.478 11.204 1.00 92.56 120 LEU A N 1
ATOM 966 C CA . LEU A 1 120 ? 0.449 5.027 12.548 1.00 92.56 120 LEU A CA 1
ATOM 967 C C . LEU A 1 120 ? 1.495 4.057 13.103 1.00 92.56 120 LEU A C 1
ATOM 969 O O . LEU A 1 120 ? 2.006 4.277 14.199 1.00 92.56 120 LEU A O 1
ATOM 973 N N . SER A 1 121 ? 1.867 3.053 12.314 1.00 91.88 121 SER A N 1
ATOM 974 C CA . SER A 1 121 ? 2.901 2.056 12.621 1.00 91.88 121 SER A CA 1
ATOM 975 C C . SER A 1 121 ? 3.681 1.678 11.360 1.00 91.88 121 SER A C 1
ATOM 977 O O . SER A 1 121 ? 3.503 2.318 10.323 1.00 91.88 121 SER A O 1
ATOM 979 N N . GLU A 1 122 ? 4.550 0.661 11.409 1.00 86.25 122 GLU A N 1
ATOM 980 C CA . GLU A 1 122 ? 5.259 0.211 10.202 1.00 86.25 122 GLU A CA 1
ATOM 981 C C . GLU A 1 122 ? 4.320 -0.349 9.130 1.00 86.25 122 GLU A C 1
ATOM 983 O O . GLU A 1 122 ? 4.642 -0.296 7.948 1.00 86.25 122 GLU A O 1
ATOM 988 N N . VAL A 1 123 ? 3.150 -0.868 9.509 1.00 88.44 123 VAL A N 1
ATOM 989 C CA . VAL A 1 123 ? 2.247 -1.547 8.566 1.00 88.44 123 VAL A CA 1
ATOM 990 C C . VAL A 1 123 ? 0.885 -0.884 8.431 1.00 88.44 123 VAL A C 1
ATOM 992 O O . VAL A 1 123 ? 0.138 -1.272 7.538 1.00 88.44 123 VAL A O 1
ATOM 995 N N . LEU A 1 124 ? 0.548 0.087 9.284 1.00 91.69 124 LEU A N 1
ATOM 996 C CA . LEU A 1 124 ? -0.758 0.739 9.291 1.00 91.69 124 LEU A CA 1
ATOM 997 C C . LEU A 1 124 ? -0.633 2.252 9.121 1.00 91.69 124 LEU A C 1
ATOM 999 O O . LEU A 1 124 ? 0.116 2.929 9.829 1.00 91.69 124 LEU A O 1
ATOM 1003 N N . HIS A 1 125 ? -1.431 2.784 8.207 1.00 92.38 125 HIS A N 1
ATOM 1004 C CA . HIS A 1 125 ? -1.551 4.204 7.910 1.00 92.38 125 HIS A CA 1
ATOM 1005 C C . HIS A 1 125 ? -3.024 4.613 7.933 1.00 92.38 125 HIS A C 1
ATOM 1007 O O . HIS A 1 125 ? -3.898 3.759 7.758 1.00 92.38 125 HIS A O 1
ATOM 1013 N N . PHE A 1 126 ? -3.311 5.905 8.111 1.00 93.38 126 PHE A N 1
ATOM 1014 C CA . PHE A 1 126 ? -4.678 6.407 7.958 1.00 93.38 126 PHE A CA 1
ATOM 1015 C C . PHE A 1 126 ? -4.765 7.741 7.225 1.00 93.38 126 PHE A C 1
ATOM 1017 O O . PHE A 1 126 ? -3.842 8.548 7.267 1.00 93.38 126 PHE A O 1
ATOM 1024 N N . GLY A 1 127 ? -5.894 7.947 6.558 1.00 92.19 127 GLY A N 1
ATOM 1025 C CA . GLY A 1 127 ? -6.279 9.190 5.904 1.00 92.19 127 GLY A CA 1
ATOM 1026 C C . GLY A 1 127 ? -7.659 9.618 6.386 1.00 92.19 127 GLY A C 1
ATOM 1027 O O . GLY A 1 127 ? -8.399 8.821 6.968 1.00 92.19 127 GLY A O 1
ATOM 1028 N N . LEU A 1 128 ? -8.002 10.884 6.172 1.00 93.06 128 LEU A N 1
ATOM 1029 C CA . LEU A 1 128 ? -9.324 11.413 6.500 1.00 93.06 128 LEU A CA 1
ATOM 1030 C C . LEU A 1 128 ? -10.147 11.587 5.229 1.00 93.06 128 LEU A C 1
ATOM 1032 O O . LEU A 1 128 ? -9.692 12.248 4.299 1.00 93.06 128 LEU A O 1
ATOM 1036 N N . ASP A 1 129 ? -11.377 11.083 5.246 1.00 90.56 129 ASP A N 1
ATOM 1037 C CA . ASP A 1 129 ? -12.366 11.295 4.191 1.00 90.56 129 ASP A CA 1
ATOM 1038 C C . ASP A 1 129 ? -13.691 11.742 4.823 1.00 90.56 129 ASP A C 1
ATOM 1040 O O . ASP A 1 129 ? -14.452 10.952 5.377 1.00 90.56 129 ASP A O 1
ATOM 1044 N N . GLY A 1 130 ? -13.926 13.057 4.845 1.00 91.25 130 GLY A N 1
ATOM 1045 C CA . GLY A 1 130 ? -15.090 13.645 5.510 1.00 91.25 130 GLY A CA 1
ATOM 1046 C C . GLY A 1 130 ? -15.134 13.354 7.017 1.00 91.25 130 GLY A C 1
ATOM 1047 O O . GLY A 1 130 ? -14.380 13.962 7.795 1.00 91.25 130 GLY A O 1
ATOM 1048 N N . GLU A 1 131 ? -16.062 12.474 7.399 1.00 96.19 131 GLU A N 1
ATOM 1049 C CA . GLU A 1 131 ? -16.315 11.976 8.760 1.00 96.19 131 GLU A CA 1
ATOM 1050 C C . GLU A 1 131 ? -15.768 10.548 8.980 1.00 96.19 131 GLU A C 1
ATOM 1052 O O . GLU A 1 131 ? -15.948 9.980 10.057 1.00 96.19 131 GLU A O 1
ATOM 1057 N N . GLU A 1 132 ? -15.083 9.969 7.992 1.00 96.31 132 GLU A N 1
ATOM 1058 C CA . GLU A 1 132 ? -14.446 8.653 8.075 1.00 96.31 132 GLU A CA 1
ATOM 1059 C C . GLU A 1 132 ? -12.921 8.783 8.257 1.00 96.31 132 GLU A C 1
ATOM 1061 O O . GLU A 1 132 ? -12.260 9.636 7.654 1.00 96.31 132 GLU A O 1
ATOM 1066 N N . ALA A 1 133 ? -12.344 7.902 9.077 1.00 96.44 133 ALA A N 1
ATOM 1067 C CA . ALA A 1 133 ? -10.907 7.640 9.115 1.00 96.44 133 ALA A CA 1
ATOM 1068 C C . ALA A 1 133 ? -10.610 6.344 8.345 1.00 96.44 133 ALA A C 1
ATOM 1070 O O . ALA A 1 133 ? -10.970 5.255 8.794 1.00 96.44 133 ALA A O 1
ATOM 1071 N N . GLN A 1 134 ? -9.959 6.451 7.187 1.00 94.75 134 GLN A N 1
ATOM 1072 C CA . GLN A 1 134 ? -9.690 5.318 6.299 1.00 94.75 134 GLN A CA 1
ATOM 1073 C C . GLN A 1 134 ? -8.336 4.681 6.601 1.00 94.75 134 GLN A C 1
ATOM 1075 O O . GLN A 1 134 ? -7.302 5.344 6.531 1.00 94.75 134 GLN A O 1
ATOM 1080 N N . LEU A 1 135 ? -8.338 3.385 6.902 1.00 94.44 135 LEU A N 1
ATOM 1081 C CA . LEU A 1 135 ? -7.154 2.586 7.192 1.00 94.44 135 LEU A CA 1
ATOM 1082 C C . LEU A 1 135 ? -6.553 1.980 5.928 1.00 94.44 135 LEU A C 1
ATOM 1084 O O . LEU A 1 135 ? -7.249 1.356 5.127 1.00 94.44 135 LEU A O 1
ATOM 1088 N N . HIS A 1 136 ? -5.232 2.087 5.805 1.00 90.25 136 HIS A N 1
ATOM 1089 C CA . HIS A 1 136 ? -4.463 1.486 4.721 1.00 90.25 136 HIS A CA 1
ATOM 1090 C C . HIS A 1 136 ? -3.313 0.658 5.281 1.00 90.25 136 HIS A C 1
ATOM 1092 O O . HIS A 1 136 ? -2.579 1.103 6.165 1.00 90.25 136 HIS A O 1
ATOM 1098 N N . LEU A 1 137 ? -3.149 -0.551 4.742 1.00 87.81 137 LEU A N 1
ATOM 1099 C CA . LEU A 1 137 ? -2.020 -1.413 5.069 1.00 87.81 137 LEU A CA 1
ATOM 1100 C C . LEU A 1 137 ? -0.859 -1.165 4.112 1.00 87.81 137 LEU A C 1
ATOM 1102 O O . LEU A 1 137 ? -1.031 -1.131 2.893 1.00 87.81 137 LEU A O 1
ATOM 1106 N N . ALA A 1 138 ? 0.334 -1.041 4.679 1.00 84.00 138 ALA A N 1
ATOM 1107 C CA . ALA A 1 138 ? 1.573 -1.007 3.926 1.00 84.00 138 ALA A CA 1
ATOM 1108 C C . ALA A 1 138 ? 1.999 -2.431 3.503 1.00 84.00 138 ALA A C 1
ATOM 1110 O O . ALA A 1 138 ? 1.646 -3.411 4.176 1.00 84.00 138 ALA A O 1
ATOM 1111 N N . PRO A 1 139 ? 2.796 -2.574 2.426 1.00 78.06 139 PRO A N 1
ATOM 1112 C CA . PRO A 1 139 ? 3.479 -3.830 2.121 1.00 78.06 139 PRO A CA 1
ATOM 1113 C C . PRO A 1 139 ? 4.240 -4.371 3.345 1.00 78.06 139 PRO A C 1
ATOM 1115 O O . PRO A 1 139 ? 4.975 -3.631 4.001 1.00 78.06 139 PRO A O 1
ATOM 1118 N N . SER A 1 140 ? 4.009 -5.643 3.676 1.00 78.38 140 SER A N 1
ATOM 1119 C CA . SER A 1 140 ? 4.429 -6.264 4.948 1.00 78.38 140 SER A CA 1
ATOM 1120 C C . SER A 1 140 ? 4.766 -7.760 4.821 1.00 78.38 140 SER A C 1
ATOM 1122 O O . SER A 1 140 ? 4.782 -8.483 5.818 1.00 78.38 140 SER A O 1
ATOM 1124 N N . ALA A 1 141 ? 4.995 -8.257 3.600 1.00 77.12 141 ALA A N 1
ATOM 1125 C CA . ALA A 1 141 ? 5.234 -9.676 3.352 1.00 77.12 141 ALA A CA 1
ATOM 1126 C C . ALA A 1 141 ? 6.535 -10.155 4.014 1.00 77.12 141 ALA A C 1
ATOM 1128 O O . ALA A 1 141 ? 6.537 -11.210 4.651 1.00 77.12 141 ALA A O 1
ATOM 1129 N N . GLU A 1 142 ? 7.606 -9.365 3.932 1.00 75.06 142 GLU A N 1
ATOM 1130 C CA . GLU A 1 142 ? 8.874 -9.691 4.589 1.00 75.06 142 GLU A CA 1
ATOM 1131 C C . GLU A 1 142 ? 8.775 -9.549 6.110 1.00 75.06 142 GLU A C 1
ATOM 1133 O O . GLU A 1 142 ? 9.236 -10.435 6.824 1.00 75.06 142 GLU A O 1
ATOM 1138 N N . LEU A 1 143 ? 8.051 -8.548 6.629 1.00 66.56 143 LEU A N 1
ATOM 1139 C CA . LEU A 1 143 ? 7.815 -8.426 8.077 1.00 66.56 143 LEU A CA 1
ATOM 1140 C C . LEU A 1 143 ? 7.108 -9.671 8.643 1.00 66.56 143 LEU A C 1
ATOM 1142 O O . LEU A 1 143 ? 7.487 -10.194 9.696 1.00 66.56 143 LEU A O 1
ATOM 1146 N N . ILE A 1 144 ? 6.113 -10.189 7.915 1.00 73.12 144 ILE A N 1
ATOM 1147 C CA . ILE A 1 144 ? 5.414 -11.436 8.259 1.00 73.12 144 ILE A CA 1
ATOM 1148 C C . ILE A 1 144 ? 6.349 -12.650 8.156 1.00 73.12 144 ILE A C 1
ATOM 1150 O O . ILE A 1 144 ? 6.227 -13.584 8.946 1.00 73.12 144 ILE A O 1
ATOM 1154 N N . LYS A 1 145 ? 7.275 -12.669 7.197 1.00 71.81 145 LYS A N 1
ATOM 1155 C CA . LYS A 1 145 ? 8.195 -13.792 6.969 1.00 71.81 145 LYS A CA 1
ATOM 1156 C C . LYS A 1 145 ? 9.317 -13.859 8.005 1.00 71.81 145 LYS A C 1
ATOM 1158 O O . LYS A 1 145 ? 9.611 -14.946 8.494 1.00 71.81 145 LYS A O 1
ATOM 1163 N N . GLU A 1 146 ? 9.905 -12.724 8.368 1.00 63.44 146 GLU A N 1
ATOM 1164 C CA . GLU A 1 146 ? 11.012 -12.636 9.329 1.00 63.44 146 GLU A CA 1
ATOM 1165 C C . GLU A 1 146 ? 10.589 -12.984 10.756 1.00 63.44 146 GLU A C 1
ATOM 1167 O O . GLU A 1 146 ? 11.360 -13.559 11.521 1.00 63.44 146 GLU A O 1
ATOM 1172 N N . SER A 1 147 ? 9.357 -12.636 11.129 1.00 61.59 147 SER A N 1
ATOM 1173 C CA . SER A 1 147 ? 8.919 -12.678 12.529 1.00 61.59 147 SER A CA 1
ATOM 1174 C C . SER A 1 147 ? 7.552 -13.326 12.755 1.00 61.59 147 SER A C 1
ATOM 1176 O O . SER A 1 147 ? 6.990 -13.285 13.855 1.00 61.59 147 SER A O 1
ATOM 1178 N N . GLY A 1 148 ? 7.021 -13.971 11.717 1.00 65.50 148 GLY A N 1
ATOM 1179 C CA . GLY A 1 148 ? 5.686 -14.548 11.720 1.00 65.50 148 GLY A CA 1
ATOM 1180 C C . GLY A 1 148 ? 4.586 -13.485 11.765 1.00 65.50 148 GLY A C 1
ATOM 1181 O O . GLY A 1 148 ? 4.805 -12.275 11.738 1.00 65.50 148 GLY A O 1
ATOM 1182 N N . THR A 1 149 ? 3.343 -13.941 11.914 1.00 70.06 149 THR A N 1
ATOM 1183 C CA . THR A 1 149 ? 2.180 -13.045 12.026 1.00 70.06 149 THR A CA 1
ATOM 1184 C C . THR A 1 149 ? 2.140 -12.256 13.340 1.00 70.06 149 THR A C 1
ATOM 1186 O O . THR A 1 149 ? 1.309 -11.362 13.482 1.00 70.06 149 THR A O 1
ATOM 1189 N N . GLY A 1 150 ? 2.992 -12.593 14.317 1.00 70.69 150 GLY A N 1
ATOM 1190 C CA . GLY A 1 150 ? 2.998 -11.992 15.653 1.00 70.69 150 GLY A CA 1
ATOM 1191 C C . GLY A 1 150 ? 3.375 -10.511 15.641 1.00 70.69 150 GLY A C 1
ATOM 1192 O O . GLY A 1 150 ? 2.615 -9.688 16.150 1.00 70.69 150 GLY A O 1
ATOM 1193 N N . ASN A 1 151 ? 4.494 -10.159 15.005 1.00 76.06 151 ASN A N 1
ATOM 1194 C CA . ASN A 1 151 ? 4.910 -8.759 14.893 1.00 76.06 151 ASN A CA 1
ATOM 1195 C C . ASN A 1 151 ? 3.988 -7.962 13.976 1.00 76.06 151 ASN A C 1
ATOM 1197 O O . ASN A 1 151 ? 3.641 -6.841 14.320 1.00 76.06 151 ASN A O 1
ATOM 1201 N N . PHE A 1 152 ? 3.516 -8.545 12.870 1.00 83.31 152 PHE A N 1
ATOM 1202 C CA . PHE A 1 152 ? 2.529 -7.880 12.016 1.00 83.31 152 PHE A CA 1
ATOM 1203 C C . PHE A 1 152 ? 1.271 -7.501 12.806 1.00 83.31 152 PHE A C 1
ATOM 1205 O O . PHE A 1 152 ? 0.823 -6.358 12.762 1.00 83.31 152 PHE A O 1
ATOM 1212 N N . LYS A 1 153 ? 0.731 -8.445 13.589 1.00 85.00 153 LYS A N 1
ATOM 1213 C CA . LYS A 1 153 ? -0.431 -8.195 14.448 1.00 85.00 153 LYS A CA 1
ATOM 1214 C C . LYS A 1 153 ? -0.149 -7.084 15.460 1.00 85.00 153 LYS A C 1
ATOM 1216 O O . LYS A 1 153 ? -0.987 -6.204 15.622 1.00 85.00 153 LYS A O 1
ATOM 1221 N N . LYS A 1 154 ? 1.026 -7.105 16.094 1.00 88.50 154 LYS A N 1
ATOM 1222 C CA . LYS A 1 154 ? 1.441 -6.077 17.053 1.00 88.50 154 LYS A CA 1
ATOM 1223 C C . LYS A 1 154 ? 1.558 -4.697 16.401 1.00 88.50 154 LYS A C 1
ATOM 1225 O O . LYS A 1 154 ? 1.064 -3.731 16.963 1.00 88.50 154 LYS A O 1
ATOM 1230 N N . GLU A 1 155 ? 2.146 -4.602 15.212 1.00 90.69 155 GLU A N 1
ATOM 1231 C CA . GLU A 1 155 ? 2.242 -3.342 14.467 1.00 90.69 155 GLU A CA 1
ATOM 1232 C C . GLU A 1 155 ? 0.859 -2.802 14.081 1.00 90.69 155 GLU A C 1
ATOM 1234 O O . GLU A 1 155 ? 0.620 -1.598 14.172 1.00 90.69 155 GLU A O 1
ATOM 1239 N N . VAL A 1 156 ? -0.086 -3.669 13.706 1.00 92.31 156 VAL A N 1
ATOM 1240 C CA . VAL A 1 156 ? -1.477 -3.251 13.480 1.00 92.31 156 VAL A CA 1
ATOM 1241 C C . VAL A 1 156 ? -2.110 -2.744 14.778 1.00 92.31 156 VAL A C 1
ATOM 1243 O O . VAL A 1 156 ? -2.670 -1.653 14.782 1.00 92.31 156 VAL A O 1
ATOM 1246 N N . GLU A 1 157 ? -2.005 -3.490 15.881 1.00 93.50 157 GLU A N 1
ATOM 1247 C CA . GLU A 1 157 ? -2.592 -3.106 17.175 1.00 93.50 157 GLU A CA 1
ATOM 1248 C C . GLU A 1 157 ? -2.018 -1.781 17.695 1.00 93.50 157 GLU A C 1
ATOM 1250 O O . GLU A 1 157 ? -2.790 -0.879 18.012 1.00 93.50 157 GLU A O 1
ATOM 1255 N N . ASN A 1 158 ? -0.692 -1.611 17.665 1.00 94.56 158 ASN A N 1
ATOM 1256 C CA . ASN A 1 158 ? -0.025 -0.355 18.018 1.00 94.56 158 ASN A CA 1
ATOM 1257 C C . ASN A 1 158 ? -0.521 0.811 17.148 1.00 94.56 158 ASN A C 1
ATOM 1259 O O . ASN A 1 158 ? -0.744 1.919 17.635 1.00 94.56 158 ASN A O 1
ATOM 1263 N N . GLY A 1 159 ? -0.693 0.569 15.843 1.00 95.75 159 GLY A N 1
ATOM 1264 C CA . GLY A 1 159 ? -1.196 1.578 14.919 1.00 95.75 159 GLY A CA 1
ATOM 1265 C C . GLY A 1 159 ? -2.629 2.010 15.246 1.00 95.75 159 GLY A C 1
ATOM 1266 O O . GLY A 1 159 ? -2.934 3.200 15.197 1.00 95.75 159 GLY A O 1
ATOM 1267 N N . LEU A 1 160 ? -3.500 1.067 15.617 1.00 97.25 160 LEU A N 1
ATOM 1268 C CA . LEU A 1 160 ? -4.880 1.358 16.017 1.00 97.25 160 LEU A CA 1
ATOM 1269 C C . LEU A 1 160 ? -4.939 2.113 17.354 1.00 97.25 160 LEU A C 1
ATOM 1271 O O . LEU A 1 160 ? -5.712 3.060 17.473 1.00 97.25 160 LEU A O 1
ATOM 1275 N N . GLU A 1 161 ? -4.098 1.759 18.330 1.00 96.88 161 GLU A N 1
ATOM 1276 C CA . GLU A 1 161 ? -3.988 2.498 19.599 1.00 96.88 161 GLU A CA 1
ATOM 1277 C C . GLU A 1 161 ? -3.549 3.951 19.355 1.00 96.88 161 GLU A C 1
ATOM 1279 O O . GLU A 1 161 ? -4.216 4.885 19.802 1.00 96.88 161 GLU A O 1
ATOM 1284 N N . LYS A 1 162 ? -2.518 4.169 18.531 1.00 96.75 162 LYS A N 1
ATOM 1285 C CA . LYS A 1 162 ? -2.081 5.521 18.148 1.00 96.75 162 LYS A CA 1
ATOM 1286 C C . LYS A 1 162 ? -3.160 6.296 17.387 1.00 96.75 162 LYS A C 1
ATOM 1288 O O . LYS A 1 162 ? -3.327 7.500 17.578 1.00 96.75 162 LYS A O 1
ATOM 1293 N N . LEU A 1 163 ? -3.920 5.630 16.517 1.00 97.00 163 LEU A N 1
A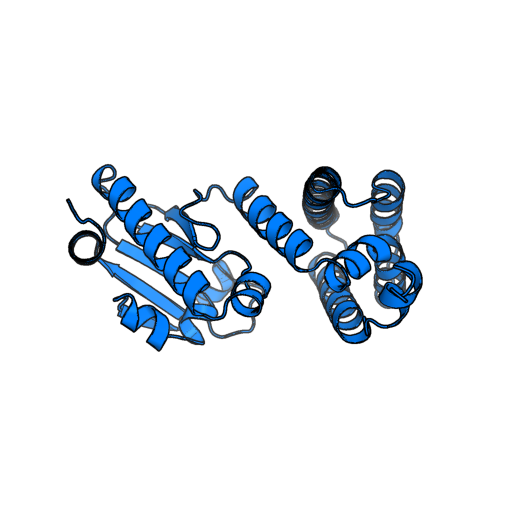TOM 1294 C CA . LEU A 1 163 ? -5.047 6.272 15.843 1.00 97.00 163 LEU A CA 1
ATOM 1295 C C . LEU A 1 163 ? -6.119 6.703 16.845 1.00 97.00 163 LEU A C 1
ATOM 1297 O O . LEU A 1 163 ? -6.699 7.771 16.677 1.00 97.00 163 LEU A O 1
ATOM 1301 N N . ALA A 1 164 ? -6.370 5.919 17.894 1.00 97.50 164 ALA A N 1
ATOM 1302 C CA . ALA A 1 164 ? -7.333 6.286 18.924 1.00 97.50 164 ALA A CA 1
ATOM 1303 C C . ALA A 1 164 ? -6.924 7.575 19.647 1.00 97.50 164 ALA A C 1
ATOM 1305 O O . ALA A 1 164 ? -7.775 8.442 19.851 1.00 97.50 164 ALA A O 1
ATOM 1306 N N . GLU A 1 165 ? -5.634 7.757 19.947 1.00 95.94 165 GLU A N 1
ATOM 1307 C CA . GLU A 1 165 ? -5.102 9.013 20.497 1.00 95.94 165 GLU A CA 1
ATOM 1308 C C . GLU A 1 165 ? -5.382 10.207 19.577 1.00 95.94 165 GLU A C 1
ATOM 1310 O O . GLU A 1 165 ? -5.853 11.249 20.031 1.00 95.94 165 GLU A O 1
ATOM 1315 N N . ILE A 1 166 ? -5.163 10.042 18.271 1.00 95.12 166 ILE A N 1
ATOM 1316 C CA . ILE A 1 166 ? -5.420 11.095 17.281 1.00 95.12 166 ILE A CA 1
ATOM 1317 C C . ILE A 1 166 ? -6.922 11.389 17.178 1.00 95.12 166 ILE A C 1
ATOM 1319 O O . ILE A 1 166 ? -7.342 12.548 17.195 1.00 95.12 166 ILE A O 1
ATOM 1323 N N . ILE A 1 167 ? -7.753 10.348 17.096 1.00 95.00 167 ILE A N 1
ATOM 1324 C CA . ILE A 1 167 ? -9.204 10.474 16.929 1.00 95.00 167 ILE A CA 1
ATOM 1325 C C . ILE A 1 167 ? -9.847 11.156 18.137 1.00 95.00 167 ILE A C 1
ATOM 1327 O O . ILE A 1 167 ? -10.783 11.934 17.932 1.00 95.00 167 ILE A O 1
ATOM 1331 N N . LYS A 1 168 ? -9.332 10.968 19.365 1.00 95.00 168 LYS A N 1
ATOM 1332 C CA . LYS A 1 168 ? -9.786 11.713 20.560 1.00 95.00 168 LYS A CA 1
ATOM 1333 C C . LYS A 1 168 ? -9.802 13.230 20.319 1.00 95.00 168 LYS A C 1
ATOM 1335 O O . LYS A 1 168 ? -10.702 13.903 20.809 1.00 95.00 168 LYS A O 1
ATOM 1340 N N . SER A 1 169 ? -8.871 13.759 19.522 1.00 94.00 169 SER A N 1
ATOM 1341 C CA . SER A 1 169 ? -8.788 15.188 19.189 1.00 94.00 169 SER A CA 1
ATOM 1342 C C . SER A 1 169 ? -9.586 15.608 17.944 1.00 94.00 169 SER A C 1
ATOM 1344 O O . SER A 1 169 ? -9.714 16.803 17.684 1.00 94.00 169 SER A O 1
ATOM 1346 N N . ILE A 1 170 ? -10.141 14.670 17.167 1.00 93.75 170 ILE A N 1
ATOM 1347 C CA . ILE A 1 170 ? -10.868 14.952 15.918 1.00 93.75 170 ILE A CA 1
ATOM 1348 C C . ILE A 1 170 ? -12.330 14.512 16.056 1.00 93.75 170 ILE A C 1
ATOM 1350 O O . ILE A 1 170 ? -12.721 13.427 15.628 1.00 93.75 170 ILE A O 1
ATOM 1354 N N . ASN A 1 171 ? -13.164 15.373 16.642 1.00 92.25 171 ASN A N 1
ATOM 1355 C CA . ASN A 1 171 ? -14.552 15.043 17.008 1.00 92.25 171 ASN A CA 1
ATOM 1356 C C . ASN A 1 171 ? -15.487 14.755 15.826 1.00 92.25 171 ASN A C 1
ATOM 1358 O O . ASN A 1 171 ? -16.499 14.090 16.008 1.00 92.25 171 ASN A O 1
ATOM 1362 N N . LYS A 1 172 ? -15.165 15.242 14.622 1.00 96.38 172 LYS A N 1
ATOM 1363 C CA . LYS A 1 172 ? -16.002 15.030 13.431 1.00 96.38 172 LYS A CA 1
ATOM 1364 C C . LYS A 1 172 ? -15.978 13.592 12.896 1.00 96.38 172 LYS A C 1
ATOM 1366 O O . LYS A 1 172 ? -16.796 13.263 12.049 1.00 96.38 172 LYS A O 1
ATOM 1371 N N . ILE A 1 173 ? -15.023 12.767 13.330 1.00 97.31 173 ILE A N 1
ATOM 1372 C CA . ILE A 1 173 ? -14.906 11.385 12.854 1.00 97.31 173 ILE A CA 1
ATOM 1373 C C . ILE A 1 173 ? -15.956 10.524 13.534 1.00 97.31 173 ILE A C 1
ATOM 1375 O O . ILE A 1 173 ? -15.948 10.438 14.762 1.00 97.31 173 ILE A O 1
ATOM 1379 N N . LYS A 1 174 ? -16.803 9.880 12.733 1.00 97.81 174 LYS A N 1
ATOM 1380 C CA . LYS A 1 174 ? -17.875 8.980 13.168 1.00 97.81 174 LYS A CA 1
ATOM 1381 C C . LYS A 1 174 ? -17.512 7.512 13.003 1.00 97.81 174 LYS A C 1
ATOM 1383 O O . LYS A 1 174 ? -17.964 6.694 13.795 1.00 97.81 174 LYS A O 1
ATOM 1388 N N . GLU A 1 175 ? -16.691 7.179 12.012 1.00 97.94 175 GLU A N 1
ATOM 1389 C CA . GLU A 1 175 ? -16.362 5.791 11.690 1.00 97.94 175 GLU A CA 1
ATOM 1390 C C . GLU A 1 175 ? -14.900 5.626 11.284 1.00 97.94 175 GLU A C 1
ATOM 1392 O O . GLU A 1 175 ? -14.271 6.522 10.717 1.00 97.94 175 GLU A O 1
ATOM 1397 N N . ILE A 1 176 ? -14.364 4.448 11.586 1.00 98.19 176 ILE A N 1
ATOM 1398 C CA . ILE A 1 176 ? -13.047 3.993 11.161 1.00 98.19 176 ILE A CA 1
ATOM 1399 C C . ILE A 1 176 ? -13.300 2.894 10.138 1.00 98.19 176 ILE A C 1
ATOM 1401 O O . ILE A 1 176 ? -13.958 1.900 10.445 1.00 98.19 176 ILE A O 1
ATOM 1405 N N . VAL A 1 177 ? -12.797 3.075 8.923 1.00 97.19 177 VAL A N 1
ATOM 1406 C CA . VAL A 1 177 ? -13.170 2.271 7.756 1.00 97.19 177 VAL A CA 1
ATOM 1407 C C . VAL A 1 177 ? -11.942 1.627 7.129 1.00 97.19 177 VAL A C 1
ATOM 1409 O O . VAL A 1 177 ? -10.876 2.229 7.051 1.00 97.19 177 VAL A O 1
ATOM 1412 N N . ALA A 1 178 ? -12.097 0.402 6.635 1.00 95.25 178 ALA A N 1
ATOM 1413 C CA . ALA A 1 178 ? -11.136 -0.252 5.760 1.00 95.25 178 ALA A CA 1
ATOM 1414 C C . ALA A 1 178 ? -11.863 -0.807 4.531 1.00 95.25 178 ALA A C 1
ATOM 1416 O O . ALA A 1 178 ? -12.789 -1.606 4.669 1.00 95.25 178 ALA A O 1
ATOM 1417 N N . THR A 1 179 ? -11.411 -0.433 3.333 1.00 94.19 179 THR A N 1
ATOM 1418 C CA . THR A 1 179 ? -11.984 -0.910 2.065 1.00 94.19 179 THR A CA 1
ATOM 1419 C C . THR A 1 179 ? -10.872 -1.454 1.183 1.00 94.19 179 THR A C 1
ATOM 1421 O O . THR A 1 179 ? -10.021 -0.703 0.716 1.00 94.19 179 THR A O 1
ATOM 1424 N N . SER A 1 180 ? -10.828 -2.772 0.984 1.00 92.44 180 SER A N 1
ATOM 1425 C CA . SER A 1 180 ? -9.826 -3.402 0.113 1.00 92.44 180 SER A CA 1
ATOM 1426 C C . SER A 1 180 ? -10.145 -4.868 -0.181 1.00 92.44 180 SER A C 1
ATOM 1428 O O . SER A 1 180 ? -11.033 -5.482 0.418 1.00 92.44 180 SER A O 1
ATOM 1430 N N . TRP A 1 181 ? -9.353 -5.478 -1.063 1.00 91.62 181 TRP A N 1
ATOM 1431 C CA . TRP A 1 181 ? -9.418 -6.918 -1.320 1.00 91.62 181 TRP A CA 1
ATOM 1432 C C . TRP A 1 181 ? -8.919 -7.734 -0.124 1.00 91.62 181 TRP A C 1
ATOM 1434 O O . TRP A 1 181 ? -9.284 -8.899 0.025 1.00 91.62 181 TRP A O 1
ATOM 1444 N N . ILE A 1 182 ? -8.099 -7.141 0.753 1.00 89.19 182 ILE A N 1
ATOM 1445 C CA . ILE A 1 182 ? -7.608 -7.800 1.969 1.00 89.19 182 ILE A CA 1
ATOM 1446 C C . ILE A 1 182 ? -8.770 -8.044 2.929 1.00 89.19 182 ILE A C 1
ATOM 1448 O O . ILE A 1 182 ? -8.831 -9.121 3.523 1.00 89.19 182 ILE A O 1
ATOM 1452 N N . VAL A 1 183 ? -9.699 -7.086 3.028 1.00 92.31 183 VAL A N 1
ATOM 1453 C CA . VAL A 1 183 ? -10.926 -7.218 3.826 1.00 92.31 183 VAL A CA 1
ATOM 1454 C C . VAL A 1 183 ? -11.770 -8.377 3.301 1.00 92.31 183 VAL A C 1
ATOM 1456 O O . VAL A 1 183 ? -12.150 -9.247 4.078 1.00 92.31 183 VAL A O 1
ATOM 1459 N N . ALA A 1 184 ? -11.980 -8.450 1.981 1.00 91.75 184 ALA A N 1
ATOM 1460 C CA . ALA A 1 184 ? -12.739 -9.536 1.356 1.00 91.75 184 ALA A CA 1
ATOM 1461 C C . ALA A 1 184 ? -12.068 -10.905 1.552 1.00 91.75 184 ALA A C 1
ATOM 1463 O O . ALA A 1 184 ? -12.728 -11.902 1.834 1.00 91.75 184 ALA A O 1
ATOM 1464 N N . LYS A 1 185 ? -10.738 -10.954 1.428 1.00 91.62 185 LYS A N 1
ATOM 1465 C CA . LYS A 1 185 ? -9.954 -12.187 1.555 1.00 91.62 185 LYS A CA 1
ATOM 1466 C C . LYS A 1 185 ? -9.843 -12.675 3.003 1.00 91.62 185 LYS A C 1
ATOM 1468 O O . LYS A 1 185 ? -9.748 -13.879 3.224 1.00 91.62 185 LYS A O 1
ATOM 1473 N N . ASN A 1 186 ? -9.817 -11.770 3.984 1.00 89.00 186 ASN A N 1
ATOM 1474 C CA . ASN A 1 186 ? -9.536 -12.099 5.386 1.00 89.00 186 ASN A CA 1
ATOM 1475 C C . ASN A 1 186 ? -10.523 -11.453 6.386 1.00 89.00 186 ASN A C 1
ATOM 1477 O O . ASN A 1 186 ? -10.075 -10.854 7.369 1.00 89.00 186 ASN A O 1
ATOM 1481 N N . PRO A 1 187 ? -11.850 -11.605 6.220 1.00 90.62 187 PRO A N 1
ATOM 1482 C CA . PRO A 1 187 ? -12.839 -10.919 7.061 1.00 90.62 187 PRO A CA 1
ATOM 1483 C C . PRO A 1 187 ? -12.671 -11.247 8.552 1.00 90.62 187 PRO A C 1
ATOM 1485 O O . PRO A 1 187 ? -12.660 -10.355 9.396 1.00 90.62 187 PRO A O 1
ATOM 1488 N N . ARG A 1 188 ? -12.376 -12.514 8.874 1.00 90.56 188 ARG A N 1
ATOM 1489 C CA . ARG A 1 188 ? -12.166 -12.984 10.255 1.00 90.56 188 ARG A CA 1
ATOM 1490 C C . ARG A 1 188 ? -11.016 -12.299 10.990 1.00 90.56 188 ARG A C 1
ATOM 1492 O O . ARG A 1 188 ? -10.991 -12.308 12.218 1.00 90.56 188 ARG A O 1
ATOM 1499 N N . LEU A 1 189 ? -10.017 -11.773 10.275 1.00 88.12 189 LEU A N 1
ATOM 1500 C CA . LEU A 1 189 ? -8.928 -11.031 10.915 1.00 88.12 189 LEU A CA 1
ATOM 1501 C C . LEU A 1 189 ? -9.410 -9.657 11.385 1.00 88.12 189 LEU A C 1
ATOM 1503 O O . LEU A 1 189 ? -9.098 -9.257 12.503 1.00 88.12 189 LEU A O 1
ATOM 1507 N N . LEU A 1 190 ? -10.208 -8.978 10.564 1.00 92.12 190 LEU A N 1
ATOM 1508 C CA . LEU A 1 190 ? -10.778 -7.671 10.882 1.00 92.12 190 LEU A CA 1
ATOM 1509 C C . LEU A 1 190 ? -11.842 -7.785 11.984 1.00 92.12 190 LEU A C 1
ATOM 1511 O O . LEU A 1 190 ? -11.834 -6.987 12.918 1.00 92.12 190 LEU A O 1
ATOM 1515 N N . GLU A 1 191 ? -12.664 -8.836 11.967 1.00 94.31 191 GLU A N 1
ATOM 1516 C CA . GLU A 1 191 ? -13.624 -9.130 13.046 1.00 94.31 191 GLU A CA 1
ATOM 1517 C C . GLU A 1 191 ? -12.935 -9.324 14.403 1.00 94.31 191 GLU A C 1
ATOM 1519 O O . GLU A 1 191 ? -13.405 -8.828 15.426 1.00 94.31 191 GLU A O 1
ATOM 1524 N N . LYS A 1 192 ? -11.770 -9.989 14.437 1.00 91.81 192 LYS A N 1
ATOM 1525 C CA . LYS A 1 192 ? -10.972 -10.126 15.671 1.00 91.81 192 LYS A CA 1
ATOM 1526 C C . LYS A 1 192 ? -10.458 -8.780 16.181 1.00 91.81 192 LYS A C 1
ATOM 1528 O O . LYS A 1 192 ? -10.408 -8.571 17.391 1.00 91.81 192 LYS A O 1
ATOM 1533 N N . LEU A 1 193 ? -10.123 -7.867 15.271 1.00 92.19 193 LEU A N 1
ATOM 1534 C CA . LEU A 1 193 ? -9.804 -6.475 15.600 1.00 92.19 193 LEU A CA 1
ATOM 1535 C C . LEU A 1 193 ? -11.061 -5.672 15.983 1.00 92.19 193 LEU A C 1
ATOM 1537 O O . LEU A 1 193 ? -10.954 -4.620 16.597 1.00 92.19 193 LEU A O 1
ATOM 1541 N N . GLY A 1 194 ? -12.258 -6.225 15.776 1.00 95.38 194 GLY A N 1
ATOM 1542 C CA . GLY A 1 194 ? -13.541 -5.675 16.219 1.00 95.38 194 GLY A CA 1
ATOM 1543 C C . GLY A 1 194 ? -14.307 -4.938 15.136 1.00 95.38 194 GLY A C 1
ATOM 1544 O O . GLY A 1 194 ? -15.315 -4.315 15.442 1.00 95.38 194 GLY A O 1
ATOM 1545 N N . PHE A 1 195 ? -13.822 -4.974 13.899 1.00 97.25 195 PHE A N 1
ATOM 1546 C CA . PHE A 1 195 ? -14.528 -4.376 12.782 1.00 97.25 195 PHE A CA 1
ATOM 1547 C C . PHE A 1 195 ? -15.737 -5.225 12.404 1.00 97.25 195 PHE A C 1
ATOM 1549 O O . PHE A 1 195 ? -15.664 -6.455 12.356 1.00 97.25 195 PHE A O 1
ATOM 1556 N N . THR A 1 196 ? -16.818 -4.549 12.049 1.00 98.06 196 THR A N 1
ATOM 1557 C CA . THR A 1 196 ? -17.978 -5.148 11.401 1.00 98.06 196 THR A CA 1
ATOM 1558 C C . THR A 1 196 ? -17.721 -5.228 9.901 1.00 98.06 196 THR A C 1
ATOM 1560 O O . THR A 1 196 ? -17.373 -4.231 9.265 1.00 98.06 196 THR A O 1
ATOM 1563 N N . ILE A 1 197 ? -17.889 -6.417 9.318 1.00 97.44 197 ILE A N 1
ATOM 1564 C CA . ILE A 1 197 ? -17.774 -6.620 7.871 1.00 97.44 197 ILE A CA 1
ATOM 1565 C C . ILE A 1 197 ? -19.105 -6.254 7.219 1.00 97.44 197 ILE A C 1
ATOM 1567 O O . ILE A 1 197 ? -20.122 -6.884 7.496 1.00 97.44 197 ILE A O 1
ATOM 1571 N N . VAL A 1 198 ? -19.094 -5.253 6.338 1.00 95.12 198 VAL A N 1
ATOM 1572 C CA . VAL A 1 198 ? -20.284 -4.857 5.566 1.00 95.12 198 VAL A CA 1
ATOM 1573 C C . VAL A 1 198 ? -20.542 -5.862 4.445 1.00 95.12 198 VAL A C 1
ATOM 1575 O O . VAL A 1 198 ? -21.681 -6.240 4.192 1.00 95.12 198 VAL A O 1
ATOM 1578 N N . GLY A 1 199 ? -19.467 -6.316 3.796 1.00 92.50 199 GLY A N 1
ATOM 1579 C CA . GLY A 1 199 ? -19.514 -7.176 2.617 1.00 92.50 199 GLY A CA 1
ATOM 1580 C C . GLY A 1 199 ? -18.873 -6.509 1.406 1.00 92.50 199 GLY A C 1
ATOM 1581 O O . GLY A 1 199 ? -18.110 -5.548 1.546 1.00 92.50 199 GLY A O 1
ATOM 1582 N N . GLU A 1 200 ? -19.145 -7.057 0.223 1.00 96.31 200 GLU A N 1
ATOM 1583 C CA . GLU A 1 200 ? -18.631 -6.523 -1.039 1.00 96.31 200 GLU A CA 1
ATOM 1584 C C . GLU A 1 200 ? -19.188 -5.118 -1.306 1.00 96.31 200 GLU A C 1
ATOM 1586 O O . GLU A 1 200 ? -20.372 -4.865 -1.080 1.00 96.31 200 GLU A O 1
ATOM 1591 N N . ILE A 1 201 ? -18.336 -4.204 -1.774 1.00 95.38 201 ILE A N 1
ATOM 1592 C CA . ILE A 1 201 ? -18.789 -2.873 -2.206 1.00 95.38 201 ILE A CA 1
ATOM 1593 C C . ILE A 1 201 ? -19.540 -2.970 -3.537 1.00 95.38 201 ILE A C 1
ATOM 1595 O O . ILE A 1 201 ? -19.356 -3.931 -4.291 1.00 95.38 201 ILE A O 1
ATOM 1599 N N . SER A 1 202 ? -20.368 -1.970 -3.845 1.00 94.75 202 SER A N 1
ATOM 1600 C CA . SER A 1 202 ? -21.105 -1.953 -5.111 1.00 94.75 202 SER A CA 1
ATOM 1601 C C . SER A 1 202 ? -20.164 -1.920 -6.318 1.00 94.75 202 SER A C 1
ATOM 1603 O O . SER A 1 202 ? -18.999 -1.513 -6.233 1.00 94.75 202 SER A O 1
ATOM 1605 N N . LYS A 1 203 ? -20.676 -2.345 -7.478 1.00 92.19 203 LYS A N 1
ATOM 1606 C CA . LYS A 1 203 ? -19.906 -2.324 -8.723 1.00 92.19 203 LYS A CA 1
ATOM 1607 C C . LYS A 1 203 ? -19.520 -0.892 -9.097 1.00 92.19 203 LYS A C 1
ATOM 1609 O O . LYS A 1 203 ? -18.378 -0.667 -9.480 1.00 92.19 203 LYS A O 1
ATOM 1614 N N . GLU A 1 204 ? -20.432 0.061 -8.921 1.00 93.50 204 GLU A N 1
ATOM 1615 C CA . GLU A 1 204 ? -20.189 1.478 -9.184 1.00 93.50 204 GLU A CA 1
ATOM 1616 C C . GLU A 1 204 ? -19.087 2.045 -8.274 1.00 93.50 204 GLU A C 1
ATOM 1618 O O . GLU A 1 204 ? -18.184 2.739 -8.744 1.00 93.50 204 GLU A O 1
ATOM 1623 N N . GLU A 1 205 ? -19.112 1.724 -6.975 1.00 91.44 205 GLU A N 1
ATOM 1624 C CA . GLU A 1 205 ? -18.049 2.127 -6.044 1.00 91.44 205 GLU A CA 1
ATOM 1625 C C . GLU A 1 205 ? -16.710 1.482 -6.398 1.00 91.44 205 GLU A C 1
ATOM 1627 O O . GLU A 1 205 ? -15.674 2.147 -6.357 1.00 91.44 205 GLU A O 1
ATOM 1632 N N . LYS A 1 206 ? -16.721 0.201 -6.779 1.00 91.31 206 LYS A N 1
ATOM 1633 C CA . LYS A 1 206 ? -15.516 -0.518 -7.186 1.00 91.31 206 LYS A CA 1
ATOM 1634 C C . LYS A 1 206 ? -14.904 0.079 -8.450 1.00 91.31 206 LYS A C 1
ATOM 1636 O O . LYS A 1 206 ? -13.704 0.313 -8.468 1.00 91.31 206 LYS A O 1
ATOM 1641 N N . GLU A 1 207 ? -15.702 0.364 -9.475 1.00 89.69 207 GLU A N 1
ATOM 1642 C CA . GLU A 1 207 ? -15.225 0.988 -10.715 1.00 89.69 207 GLU A CA 1
ATOM 1643 C C . GLU A 1 207 ? -14.670 2.396 -10.469 1.00 89.69 207 GLU A C 1
ATOM 1645 O O . GLU A 1 207 ? -13.681 2.785 -11.085 1.00 89.69 207 GLU A O 1
ATOM 1650 N N . LYS A 1 208 ? -15.259 3.148 -9.533 1.00 88.62 208 LYS A N 1
ATOM 1651 C CA . LYS A 1 208 ? -14.799 4.496 -9.184 1.00 88.62 208 LYS A CA 1
ATOM 1652 C C . LYS A 1 208 ? -13.499 4.497 -8.376 1.00 88.62 208 LYS A C 1
ATOM 1654 O O . LYS A 1 208 ? -12.620 5.311 -8.643 1.00 88.62 208 LYS A O 1
ATOM 1659 N N . LEU A 1 209 ? -13.411 3.655 -7.348 1.00 85.06 209 LEU A N 1
ATOM 1660 C CA . LEU A 1 209 ? -12.323 3.694 -6.362 1.00 85.06 209 LEU A CA 1
ATOM 1661 C C . LEU A 1 209 ? -11.184 2.721 -6.692 1.00 85.06 209 LEU A C 1
ATOM 1663 O O . LEU A 1 209 ? -10.047 2.941 -6.285 1.00 85.06 209 LEU A O 1
ATOM 1667 N N . PHE A 1 210 ? -11.483 1.650 -7.428 1.00 86.62 210 PHE A N 1
ATOM 1668 C CA . PHE A 1 210 ? -10.556 0.567 -7.752 1.00 86.62 210 PHE A CA 1
ATOM 1669 C C . PHE A 1 210 ? -10.735 0.087 -9.213 1.00 86.62 210 PHE A C 1
ATOM 1671 O O . PHE A 1 210 ? -10.976 -1.104 -9.435 1.00 86.62 210 PHE A O 1
ATOM 1678 N N . PRO A 1 211 ? -10.618 0.981 -10.219 1.00 80.44 211 PRO A N 1
ATOM 1679 C CA . PRO A 1 211 ? -10.952 0.684 -11.621 1.00 80.44 211 PRO A CA 1
ATOM 1680 C C . PRO A 1 211 ? -10.178 -0.506 -12.208 1.00 80.44 211 PRO A C 1
ATOM 1682 O O . PRO A 1 211 ? -10.724 -1.277 -12.993 1.00 80.44 211 PRO A O 1
ATOM 1685 N N . ASP A 1 212 ? -8.927 -0.694 -11.783 1.00 80.88 212 ASP A N 1
ATOM 1686 C CA . ASP A 1 212 ? -8.043 -1.753 -12.286 1.00 80.88 212 ASP A CA 1
ATOM 1687 C C . ASP A 1 212 ? -8.083 -3.040 -11.441 1.00 80.88 212 ASP A C 1
ATOM 1689 O O . ASP A 1 212 ? -7.408 -4.029 -11.740 1.00 80.88 212 ASP A O 1
ATOM 1693 N N . GLU A 1 213 ? -8.858 -3.053 -10.356 1.00 85.31 213 GLU A N 1
ATOM 1694 C CA . GLU A 1 213 ? -8.857 -4.151 -9.400 1.00 85.31 213 GLU A CA 1
ATOM 1695 C C . GLU A 1 213 ? -9.846 -5.24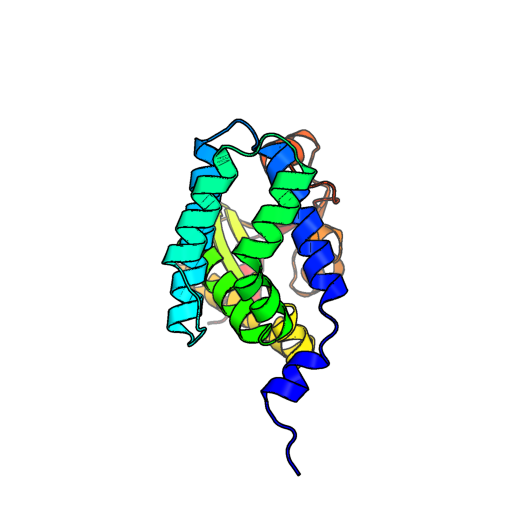5 -9.797 1.00 85.31 213 GLU A C 1
ATOM 1697 O O . GLU A 1 213 ? -11.069 -5.114 -9.721 1.00 85.31 213 GLU A O 1
ATOM 1702 N N . LYS A 1 214 ? -9.306 -6.399 -10.180 1.00 87.06 214 LYS A N 1
ATOM 1703 C CA . LYS A 1 214 ? -10.116 -7.546 -10.600 1.00 87.06 214 LYS A CA 1
ATOM 1704 C C . LYS A 1 214 ? -10.630 -8.360 -9.414 1.00 87.06 214 LYS A C 1
ATOM 1706 O O . LYS A 1 214 ? -11.671 -9.001 -9.532 1.00 87.06 214 LYS A O 1
ATOM 1711 N N . ARG A 1 215 ? -9.954 -8.315 -8.261 1.00 91.62 215 ARG A N 1
ATOM 1712 C CA . ARG A 1 215 ? -10.339 -9.066 -7.056 1.00 91.62 215 ARG A CA 1
ATOM 1713 C C . ARG A 1 215 ? -11.613 -8.507 -6.428 1.00 91.62 215 ARG A C 1
ATOM 1715 O O . ARG A 1 215 ? -11.982 -7.352 -6.637 1.00 91.62 215 ARG A O 1
ATOM 1722 N N . THR A 1 216 ? -12.290 -9.324 -5.633 1.00 93.19 216 THR A N 1
ATOM 1723 C CA . THR A 1 216 ? -13.388 -8.864 -4.778 1.00 93.19 216 THR A CA 1
ATOM 1724 C C . THR A 1 216 ? -12.884 -7.810 -3.794 1.00 93.19 216 THR A C 1
ATOM 1726 O O . THR A 1 216 ? -11.831 -7.995 -3.187 1.00 93.19 216 THR A O 1
ATOM 1729 N N . ILE A 1 217 ? -13.646 -6.728 -3.623 1.00 94.81 217 ILE A N 1
ATOM 1730 C CA . ILE A 1 217 ? -13.369 -5.654 -2.665 1.00 94.81 217 ILE A CA 1
ATOM 1731 C C . ILE A 1 217 ? -14.497 -5.609 -1.653 1.00 94.81 217 ILE A C 1
ATOM 1733 O O . ILE A 1 217 ? -15.660 -5.600 -2.041 1.00 94.81 217 ILE A O 1
ATOM 1737 N N . ALA A 1 218 ? -14.148 -5.569 -0.370 1.00 96.19 218 ALA A N 1
ATOM 1738 C CA . ALA A 1 218 ? -15.114 -5.461 0.711 1.00 96.19 218 ALA A CA 1
ATOM 1739 C C . ALA A 1 218 ? -14.794 -4.274 1.617 1.00 96.19 218 ALA A C 1
ATOM 1741 O O . ALA A 1 218 ? -13.630 -3.875 1.738 1.00 96.19 218 ALA A O 1
ATOM 1742 N N . LYS A 1 219 ? -15.839 -3.745 2.259 1.00 96.88 219 LYS A N 1
ATOM 1743 C CA . LYS A 1 219 ? -15.756 -2.702 3.287 1.00 96.88 219 LYS A CA 1
ATOM 1744 C C . LYS A 1 219 ? -15.948 -3.322 4.670 1.00 96.88 219 LYS A C 1
ATOM 1746 O O . LYS A 1 219 ? -16.785 -4.204 4.876 1.00 96.88 219 LYS A O 1
ATOM 1751 N N . ALA A 1 220 ? -15.163 -2.843 5.621 1.00 97.56 220 ALA A N 1
ATOM 1752 C CA . ALA A 1 220 ? -15.321 -3.091 7.042 1.00 97.56 220 ALA A CA 1
ATOM 1753 C C . ALA A 1 220 ? -15.288 -1.756 7.787 1.00 97.56 220 ALA A C 1
ATOM 1755 O O . ALA A 1 220 ? -14.597 -0.831 7.356 1.00 97.56 220 ALA A O 1
ATOM 1756 N N . PHE A 1 221 ? -16.019 -1.656 8.893 1.00 98.06 221 PHE A N 1
ATOM 1757 C CA . PHE A 1 221 ? -16.072 -0.433 9.690 1.00 98.06 221 PHE A CA 1
ATOM 1758 C C . PHE A 1 221 ? -16.125 -0.716 11.192 1.00 98.06 221 PHE A C 1
ATOM 1760 O O . PHE A 1 221 ? -16.447 -1.822 11.625 1.00 98.06 221 PHE A O 1
ATOM 1767 N N . MET A 1 222 ? -15.802 0.301 11.978 1.00 98.31 222 MET A N 1
ATOM 1768 C CA . MET A 1 222 ? -16.028 0.363 13.416 1.00 98.31 222 MET A CA 1
ATOM 1769 C C . MET A 1 222 ? -16.501 1.774 13.750 1.00 98.31 222 MET A C 1
ATOM 1771 O O . MET A 1 222 ? -15.932 2.743 13.239 1.00 98.31 222 MET A O 1
ATOM 1775 N N . THR A 1 223 ? -17.531 1.910 14.583 1.00 98.31 223 THR A N 1
ATOM 1776 C CA . THR A 1 223 ? -17.970 3.244 15.015 1.00 98.31 223 THR A CA 1
ATOM 1777 C C . THR A 1 223 ? -16.891 3.904 15.872 1.00 98.31 223 THR A C 1
ATOM 1779 O O . THR A 1 223 ? -16.063 3.230 16.494 1.00 98.31 223 THR A O 1
ATOM 1782 N N . ARG A 1 224 ? -16.885 5.237 15.922 1.00 97.88 224 ARG A N 1
ATOM 1783 C CA . ARG A 1 224 ? -15.961 6.012 16.757 1.00 97.88 224 ARG A CA 1
ATOM 1784 C C . ARG A 1 224 ? -16.021 5.549 18.210 1.00 97.88 224 ARG A C 1
ATOM 1786 O O . ARG A 1 224 ? -14.980 5.373 18.839 1.00 97.88 224 ARG A O 1
ATOM 1793 N N . GLU A 1 225 ? -17.223 5.373 18.742 1.00 97.44 225 GLU A N 1
ATOM 1794 C CA . GLU A 1 225 ? -17.458 4.998 20.132 1.00 97.44 225 GLU A CA 1
ATOM 1795 C C . GLU A 1 225 ? -16.884 3.611 20.432 1.00 97.44 225 GLU A C 1
ATOM 1797 O O . GLU A 1 225 ? -16.137 3.455 21.398 1.00 97.44 225 GLU A O 1
ATOM 1802 N N . GLU A 1 226 ? -17.157 2.620 19.577 1.00 97.81 226 GLU A N 1
ATOM 1803 C CA . GLU A 1 226 ? -16.589 1.271 19.701 1.00 97.81 226 GLU A CA 1
ATOM 1804 C C . GLU A 1 226 ? -15.062 1.287 19.586 1.00 97.81 226 GLU A C 1
ATOM 1806 O O . GLU A 1 226 ? -14.365 0.615 20.353 1.00 97.81 226 GLU A O 1
ATOM 1811 N N . PHE A 1 227 ? -14.537 2.087 18.656 1.00 97.94 227 PHE A N 1
ATOM 1812 C CA . PHE A 1 227 ? -13.106 2.212 18.419 1.00 97.94 227 PHE A CA 1
ATOM 1813 C C . PHE A 1 227 ? -12.378 2.799 19.621 1.00 97.94 227 PHE A C 1
ATOM 1815 O O . PHE A 1 227 ? -11.400 2.220 20.098 1.00 97.94 227 PHE A O 1
ATOM 1822 N N . LEU A 1 228 ? -12.880 3.907 20.165 1.00 97.12 228 LEU A N 1
ATOM 1823 C CA . LEU A 1 228 ? -12.307 4.534 21.350 1.00 97.12 228 LEU A CA 1
ATOM 1824 C C . LEU A 1 228 ? -12.477 3.662 22.598 1.00 97.12 228 LEU A C 1
ATOM 1826 O O . LEU A 1 228 ? -11.551 3.593 23.400 1.00 97.12 228 LEU A O 1
ATOM 1830 N N . ALA A 1 229 ? -13.591 2.941 22.745 1.00 96.56 229 ALA A N 1
ATOM 1831 C CA . ALA A 1 229 ? -13.771 2.004 23.854 1.00 96.56 229 ALA A CA 1
ATOM 1832 C C . ALA A 1 229 ? -12.753 0.851 23.818 1.00 96.56 229 ALA A C 1
ATOM 1834 O O . ALA A 1 229 ? -12.317 0.368 24.863 1.00 96.56 229 ALA A O 1
ATOM 1835 N N . ARG A 1 230 ? -12.363 0.403 22.620 1.00 96.25 230 ARG A N 1
ATOM 1836 C CA . ARG A 1 230 ? -11.436 -0.720 22.439 1.00 96.25 230 ARG A CA 1
ATOM 1837 C C . ARG A 1 230 ? -9.965 -0.305 22.482 1.00 96.25 230 ARG A C 1
ATOM 1839 O O . ARG A 1 230 ? -9.161 -0.990 23.115 1.00 96.25 230 ARG A O 1
ATOM 1846 N N . TYR A 1 231 ? -9.617 0.777 21.792 1.00 96.88 231 TYR A N 1
ATOM 1847 C CA . TYR A 1 231 ? -8.231 1.185 21.543 1.00 96.88 231 TYR A CA 1
ATOM 1848 C C . TYR A 1 231 ? -7.843 2.495 22.231 1.00 96.88 231 TYR A C 1
ATOM 1850 O O . TYR A 1 231 ? -6.662 2.770 22.403 1.00 96.88 231 TYR A O 1
ATOM 1858 N N . GLY A 1 232 ? -8.812 3.299 22.666 1.00 90.69 232 GLY A N 1
ATOM 1859 C CA . GLY A 1 232 ? -8.594 4.617 23.258 1.00 90.69 232 GLY A CA 1
ATOM 1860 C C . GLY A 1 232 ? -8.324 4.598 24.757 1.00 90.69 232 GLY A C 1
ATOM 1861 O O . GLY A 1 232 ? -8.803 5.508 25.436 1.00 90.69 232 GLY A O 1
ATOM 1862 N N . LYS A 1 233 ? -7.577 3.606 25.265 1.00 80.50 233 LYS A N 1
ATOM 1863 C CA . LYS A 1 233 ? -7.218 3.491 26.693 1.00 80.50 233 LYS A CA 1
ATOM 1864 C C . LYS A 1 233 ? -6.695 4.830 27.246 1.00 80.50 233 LYS A C 1
ATOM 1866 O O . LYS A 1 233 ? -6.179 5.654 26.484 1.00 80.50 233 LYS A O 1
ATOM 1871 N N . GLU A 1 234 ? -6.951 5.071 28.532 1.00 59.22 234 GLU A N 1
ATOM 1872 C CA . GLU A 1 234 ? -6.580 6.310 29.240 1.00 59.22 234 GLU A CA 1
ATOM 1873 C C . GLU A 1 234 ? -5.073 6.568 29.243 1.00 59.22 234 GLU A C 1
ATOM 1875 O O . GLU A 1 234 ? -4.308 5.607 29.488 1.00 59.22 234 GLU A O 1
#

Radius of gyration: 20.42 Å; chains: 1; bounding box: 56×36×59 Å